Protein AF-A0A3P3QW96-F1 (afdb_monomer_lite)

Foldseek 3Di:
DPPVVVVVVVVVVVVVVVVVVVDDDDDPVVVVPVPPPDDDDDDDPDQDDADPVLFVLLVLLQVLCVLQVKFKWKAFPVRFIWGWDDPPPDIDTHGPDDDDPPPPRPVVRVRSVHIDMDIGHDPRRQLLLVLLLLQQVFKWWQDPVVRDTDGLCVVLQPPDDDRDRDSVSVSVQQQDAHPVGDGNVVSLQCAQCDPPRWFTWMWGHPVPPDIGTPDGRHGDGSSNSSDDPD

Organism: NCBI:txid2490855

Secondary structure (DSSP, 8-state):
--SHHHHHHHHHHHHHHHHHTT-PPPPTTSTTTTTS------S--PPPPPPHHHHHHHHHHHHHHHHTT-EEEEE-TT--EEEEEE-SS-EEEEESS----SSSHHHHHHHHTS-EEEEE--TTHHHHHHHHHHHHHHEEEEETTTTEEEEHHHHHT--S-----SHHHHHHHHHPBPTTSSBHHHHHTTTT--TT---EEEEEE-SSS-EEEEEEEE---TGGGGS---

pLDDT: mean 74.09, std 21.44, range [29.38, 97.88]

Radius of gyration: 28.64 Å; chains: 1; bounding box: 48×77×78 Å

Sequence (230 aa):
MNVIIIAAVAVVIVAVFLMINISRPKSSDDDMIAYSKSKENKNELSKPSLKKGFQEEASVKCMVANATCSRLKYMDFKGDVYDVKYDGKNVNIERETEKDDTLKDYKIEKAYMQGGFSLIEGNETAERINNFNQNMKHIRIYDKDDNDYKSITFKQGINDFVDIKTLDELCDFLKKELPQGGIVLDKLVKIGFGKRNLWTTFSYDYGDGRSKVIKKDDTLKFEDLFERWE

Structure (mmCIF, N/CA/C/O backbone):
data_AF-A0A3P3QW96-F1
#
_entry.id   AF-A0A3P3QW96-F1
#
loop_
_atom_site.group_PDB
_atom_site.id
_atom_site.type_symbol
_atom_site.label_atom_id
_atom_site.label_alt_id
_atom_site.label_comp_id
_atom_site.label_asym_id
_atom_site.label_entity_id
_atom_site.label_seq_id
_atom_site.pdbx_PDB_ins_code
_atom_site.Cartn_x
_atom_site.Cartn_y
_atom_site.Cartn_z
_atom_site.occupancy
_atom_site.B_iso_or_equiv
_atom_site.auth_seq_id
_atom_site.auth_comp_id
_atom_site.auth_asym_id
_atom_site.auth_atom_id
_atom_site.pdbx_PDB_model_num
ATOM 1 N N . MET A 1 1 ? -24.097 -61.686 50.215 1.00 53.09 1 MET A N 1
ATOM 2 C CA . MET A 1 1 ? -23.693 -60.996 48.969 1.00 53.09 1 MET A CA 1
ATOM 3 C C . MET A 1 1 ? -24.065 -59.501 48.977 1.00 53.09 1 MET A C 1
ATOM 5 O O . MET A 1 1 ? -24.329 -58.960 47.924 1.00 53.09 1 MET A O 1
ATOM 9 N N . ASN A 1 2 ? -24.037 -58.819 50.137 1.00 49.72 2 ASN A N 1
ATOM 10 C CA . ASN A 1 2 ? -24.344 -57.376 50.260 1.00 49.72 2 ASN A CA 1
ATOM 11 C C . ASN A 1 2 ? -23.288 -56.580 51.060 1.00 49.72 2 ASN A C 1
ATOM 13 O O . ASN A 1 2 ? -23.472 -55.398 51.307 1.00 49.72 2 ASN A O 1
ATOM 17 N N . VAL A 1 3 ? -22.170 -57.201 51.459 1.00 44.59 3 VAL A N 1
ATOM 18 C CA . VAL A 1 3 ? -21.121 -56.537 52.268 1.00 44.59 3 VAL A CA 1
ATOM 19 C C . VAL A 1 3 ? -19.901 -56.143 51.420 1.00 44.59 3 VAL A C 1
ATOM 21 O O . VAL A 1 3 ? -19.201 -55.191 51.739 1.00 44.59 3 VAL A O 1
ATOM 24 N N . ILE A 1 4 ? -19.689 -56.802 50.275 1.00 48.00 4 ILE A N 1
ATOM 25 C CA . ILE A 1 4 ? -18.533 -56.548 49.395 1.00 48.00 4 ILE A CA 1
ATOM 26 C C . ILE A 1 4 ? -18.729 -55.275 48.544 1.00 48.00 4 ILE A C 1
ATOM 28 O O . ILE A 1 4 ? -17.759 -54.606 48.204 1.00 48.00 4 ILE A O 1
ATOM 32 N N . ILE A 1 5 ? -19.975 -54.871 48.270 1.00 49.50 5 ILE A N 1
ATOM 33 C CA . ILE A 1 5 ? -20.272 -53.683 47.448 1.00 49.50 5 ILE A CA 1
ATOM 34 C C . ILE A 1 5 ? -20.115 -52.376 48.253 1.00 49.50 5 ILE A C 1
ATOM 36 O O . ILE A 1 5 ? -19.738 -51.352 47.694 1.00 49.50 5 ILE A O 1
ATOM 40 N N . ILE A 1 6 ? -20.303 -52.402 49.578 1.00 47.03 6 ILE A N 1
ATOM 41 C CA . ILE A 1 6 ? -20.190 -51.197 50.424 1.00 47.03 6 ILE A CA 1
ATOM 42 C C . ILE A 1 6 ? -18.718 -50.801 50.649 1.00 47.03 6 ILE A C 1
ATOM 44 O O . ILE A 1 6 ? -18.396 -49.614 50.688 1.00 47.03 6 ILE A O 1
ATOM 48 N N . ALA A 1 7 ? -17.799 -51.771 50.709 1.00 47.31 7 ALA A N 1
ATOM 49 C CA . ALA A 1 7 ? -16.370 -51.497 50.882 1.00 47.31 7 ALA A CA 1
ATOM 50 C C . ALA A 1 7 ? -15.728 -50.841 49.641 1.00 47.31 7 ALA A C 1
ATOM 52 O O . ALA A 1 7 ? -14.871 -49.971 49.782 1.00 47.31 7 ALA A O 1
ATOM 53 N N . ALA A 1 8 ? -16.176 -51.193 48.429 1.00 48.34 8 ALA A N 1
ATOM 54 C CA . ALA A 1 8 ? -15.651 -50.613 47.190 1.00 48.34 8 ALA A CA 1
ATOM 55 C C . ALA A 1 8 ? -16.076 -49.144 46.990 1.00 48.34 8 ALA A C 1
ATOM 57 O O . ALA A 1 8 ? -15.297 -48.341 46.481 1.00 48.34 8 ALA A O 1
ATOM 58 N N . VAL A 1 9 ? -17.275 -48.762 47.444 1.00 49.75 9 VAL A N 1
ATOM 59 C CA . VAL A 1 9 ? -17.773 -47.378 47.333 1.00 49.75 9 VAL A CA 1
ATOM 60 C C . VAL A 1 9 ? -17.096 -46.448 48.351 1.00 49.75 9 VAL A C 1
ATOM 62 O O . VAL A 1 9 ? -16.796 -45.299 48.030 1.00 49.75 9 VAL A O 1
ATOM 65 N N . ALA A 1 10 ? -16.764 -46.941 49.550 1.00 48.66 10 ALA A N 1
ATOM 66 C CA . ALA A 1 10 ? -16.091 -46.141 50.577 1.00 48.66 10 ALA A CA 1
ATOM 67 C C . ALA A 1 10 ? -14.637 -45.772 50.211 1.00 48.66 10 ALA A C 1
ATOM 69 O O . ALA A 1 10 ? -14.202 -44.652 50.479 1.00 48.66 10 ALA A O 1
ATOM 70 N N . VAL A 1 11 ? -13.895 -46.668 49.548 1.00 50.41 11 VAL A N 1
ATOM 71 C CA . VAL A 1 11 ? -12.497 -46.408 49.143 1.00 50.41 11 VAL A CA 1
ATOM 72 C C . VAL A 1 11 ? -12.414 -45.366 48.017 1.00 50.41 11 VAL A C 1
ATOM 74 O O . VAL A 1 11 ? -11.497 -44.544 48.007 1.00 50.41 11 VAL A O 1
ATOM 77 N N . VAL A 1 12 ? -13.404 -45.321 47.119 1.00 51.16 12 VAL A N 1
ATOM 78 C CA . VAL A 1 12 ? -13.458 -44.323 46.035 1.00 51.16 12 VAL A CA 1
ATOM 79 C C . VAL A 1 12 ? -13.791 -42.922 46.568 1.00 51.16 12 VAL A C 1
ATOM 81 O O . VAL A 1 12 ? -13.195 -41.945 46.122 1.00 51.16 12 VAL A O 1
ATOM 84 N N . ILE A 1 13 ? -14.663 -42.799 47.577 1.00 50.44 13 ILE A N 1
ATOM 85 C CA . ILE A 1 13 ? -15.024 -41.492 48.158 1.00 50.44 13 ILE A CA 1
ATOM 86 C C . ILE A 1 13 ? -13.851 -40.876 48.943 1.00 50.44 13 ILE A C 1
ATOM 88 O O . ILE A 1 13 ? -13.620 -39.670 48.853 1.00 50.44 13 ILE A O 1
ATOM 92 N N . VAL A 1 14 ? -13.057 -41.683 49.656 1.00 49.06 14 VAL A N 1
ATOM 93 C CA . VAL A 1 14 ? -11.887 -41.190 50.412 1.00 49.06 14 VAL A CA 1
ATOM 94 C C . VAL A 1 14 ? -10.752 -40.736 49.481 1.00 49.06 14 VAL A C 1
ATOM 96 O O . VAL A 1 14 ? -10.119 -39.715 49.751 1.00 49.06 14 VAL A O 1
ATOM 99 N N . ALA A 1 15 ? -10.533 -41.417 48.350 1.00 45.62 15 ALA A N 1
ATOM 100 C CA . ALA A 1 15 ? -9.541 -40.999 47.354 1.00 45.62 15 ALA A CA 1
ATOM 101 C C . ALA A 1 15 ? -9.923 -39.675 46.660 1.00 45.62 15 ALA A C 1
ATOM 103 O O . ALA A 1 15 ? -9.064 -38.819 46.438 1.00 45.62 15 ALA A O 1
ATOM 104 N N . VAL A 1 16 ? -11.218 -39.462 46.393 1.00 46.88 16 VAL A N 1
ATOM 105 C CA . VAL A 1 16 ? -11.730 -38.199 45.833 1.00 46.88 16 VAL A CA 1
ATOM 106 C C . VAL A 1 16 ? -11.628 -37.055 46.855 1.00 46.88 16 VAL A C 1
ATOM 108 O O . VAL A 1 16 ? -11.240 -35.947 46.490 1.00 46.88 16 VAL A O 1
ATOM 111 N N . PHE A 1 17 ? -11.854 -37.311 48.150 1.00 42.59 17 PHE A N 1
ATOM 112 C CA . PHE A 1 17 ? -11.683 -36.293 49.200 1.00 42.59 17 PHE A CA 1
ATOM 113 C C . PHE A 1 17 ? -10.217 -35.898 49.456 1.00 42.59 17 PHE A C 1
ATOM 115 O O . PHE A 1 17 ? -9.943 -34.735 49.761 1.00 42.59 17 PHE A O 1
ATOM 122 N N . LEU A 1 18 ? -9.262 -36.820 49.291 1.00 41.25 18 LEU A N 1
ATOM 123 C CA . LEU A 1 18 ? -7.828 -36.513 49.383 1.00 41.25 18 LEU A CA 1
ATOM 124 C C . LEU A 1 18 ? -7.316 -35.719 48.170 1.00 41.25 18 LEU A C 1
ATOM 126 O O . LEU A 1 18 ? -6.488 -34.827 48.350 1.00 41.25 18 LEU A O 1
ATOM 130 N N . MET A 1 19 ? -7.846 -35.956 46.963 1.00 39.00 19 MET A N 1
ATOM 131 C CA . MET A 1 19 ? -7.501 -35.140 45.789 1.00 39.00 19 MET A CA 1
ATOM 132 C C . MET A 1 19 ? -8.117 -33.733 45.822 1.00 39.00 19 MET A C 1
ATOM 134 O O . MET A 1 19 ? -7.476 -32.783 45.378 1.00 39.00 19 MET A O 1
ATOM 138 N N . ILE A 1 20 ? -9.309 -33.558 46.404 1.00 41.34 20 ILE A N 1
ATOM 139 C CA . ILE A 1 20 ? -9.955 -32.236 46.515 1.00 41.34 20 ILE A CA 1
ATOM 140 C C . ILE A 1 20 ? -9.250 -31.331 47.547 1.00 41.34 20 ILE A C 1
ATOM 142 O O . ILE A 1 20 ? -9.244 -30.110 47.394 1.00 41.34 20 ILE A O 1
ATOM 146 N N . ASN A 1 21 ? -8.572 -31.890 48.556 1.00 37.81 21 ASN A N 1
ATOM 147 C CA . ASN A 1 21 ? -7.859 -31.099 49.572 1.00 37.81 21 ASN A CA 1
ATOM 148 C C . ASN A 1 21 ? -6.432 -30.660 49.189 1.00 37.81 21 ASN A C 1
ATOM 150 O O . ASN A 1 21 ? -5.836 -29.876 49.924 1.00 37.81 21 ASN A O 1
ATOM 154 N N . ILE A 1 22 ? -5.894 -31.092 48.042 1.00 40.75 22 ILE A N 1
ATOM 155 C CA . ILE A 1 22 ? -4.595 -30.612 47.516 1.00 40.75 22 ILE A CA 1
ATOM 156 C C . ILE A 1 22 ? -4.789 -29.483 46.482 1.00 40.75 22 ILE A C 1
ATOM 158 O O . ILE A 1 22 ? -3.835 -28.861 46.027 1.00 40.75 22 ILE A O 1
ATOM 162 N N . SER A 1 23 ? -6.033 -29.136 46.144 1.00 44.97 23 SER A N 1
ATOM 163 C CA . SER A 1 23 ? -6.357 -28.054 45.206 1.00 44.97 23 SER A CA 1
ATOM 164 C C . SER A 1 23 ? -7.356 -27.068 45.806 1.00 44.97 23 SER A C 1
ATOM 166 O O . SER A 1 23 ? -8.447 -26.862 45.283 1.00 44.97 23 SER A O 1
ATOM 168 N N . ARG A 1 24 ? -6.972 -26.418 46.910 1.00 37.72 24 ARG A N 1
ATOM 169 C CA . ARG A 1 24 ? -7.555 -25.118 47.266 1.00 37.72 24 ARG A CA 1
ATOM 170 C C . ARG A 1 24 ? -6.713 -24.019 46.613 1.00 37.72 24 ARG A C 1
ATOM 172 O O . ARG A 1 24 ? -5.534 -23.912 46.957 1.00 37.72 24 ARG A O 1
ATOM 179 N N . PRO A 1 25 ? -7.259 -23.196 45.703 1.00 34.59 25 PRO A N 1
ATOM 180 C CA . PRO A 1 25 ? -6.608 -21.940 45.366 1.00 34.59 25 PRO A CA 1
ATOM 181 C C . PRO A 1 25 ? -6.542 -21.080 46.633 1.00 34.59 25 PRO A C 1
ATOM 183 O O . PRO A 1 25 ? -7.494 -21.035 47.417 1.00 34.59 25 PRO A O 1
ATOM 186 N N . LYS A 1 26 ? -5.388 -20.448 46.855 1.00 33.78 26 LYS A N 1
ATOM 187 C CA . LYS A 1 26 ? -5.197 -19.472 47.929 1.00 33.78 26 LYS A CA 1
ATOM 188 C C . LYS A 1 26 ? -6.296 -18.408 47.848 1.00 33.78 26 LYS A C 1
ATOM 190 O O . LYS A 1 26 ? -6.647 -17.953 46.762 1.00 33.78 26 LYS A O 1
ATOM 195 N N . SER A 1 27 ? -6.844 -18.068 49.009 1.00 37.47 27 SER A N 1
ATOM 196 C CA . SER A 1 27 ? -7.791 -16.972 49.190 1.00 37.47 27 SER A CA 1
ATOM 197 C C . SER A 1 27 ? -7.204 -15.667 48.643 1.00 37.47 27 SER A C 1
ATOM 199 O O . SER A 1 27 ? -6.050 -15.348 48.919 1.00 37.47 27 SER A O 1
ATOM 201 N N . SER A 1 28 ? -8.017 -14.914 47.898 1.00 43.84 28 SER A N 1
ATOM 202 C CA . SER A 1 28 ? -7.687 -13.606 47.310 1.00 43.84 28 SER A CA 1
ATOM 203 C C . SER A 1 28 ? -7.405 -12.509 48.348 1.00 43.84 28 SER A C 1
ATOM 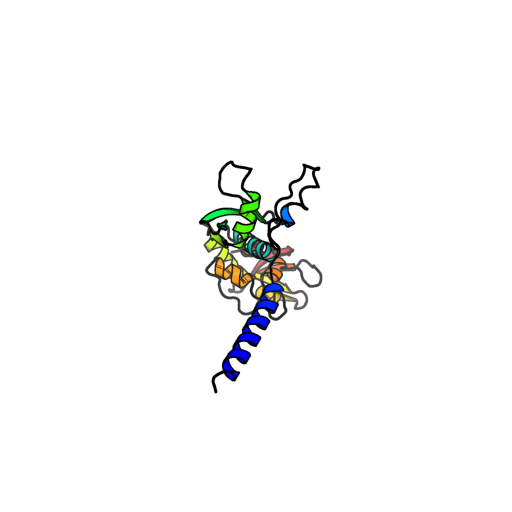205 O O . SER A 1 28 ? -6.970 -11.421 47.972 1.00 43.84 28 SER A O 1
ATOM 207 N N . ASP A 1 29 ? -7.659 -12.769 49.630 1.00 35.59 29 ASP A N 1
ATOM 208 C CA . ASP A 1 29 ? -7.533 -11.764 50.687 1.00 35.59 29 ASP A CA 1
ATOM 209 C C . ASP A 1 29 ? -6.121 -11.714 51.301 1.00 35.59 29 ASP A C 1
ATOM 211 O O . ASP A 1 29 ? -5.737 -10.692 51.870 1.00 35.59 29 ASP A O 1
ATOM 215 N N . ASP A 1 30 ? -5.302 -12.759 51.124 1.00 34.47 30 ASP A N 1
ATOM 216 C CA . ASP A 1 30 ? -3.943 -12.812 51.693 1.00 34.47 30 ASP A CA 1
ATOM 217 C C . ASP A 1 30 ? -2.891 -12.099 50.816 1.00 34.47 30 ASP A C 1
ATOM 219 O O . ASP A 1 30 ? -1.868 -11.631 51.324 1.00 34.47 30 ASP A O 1
ATOM 223 N N . ASP A 1 31 ? -3.165 -11.911 49.520 1.00 34.47 31 ASP A N 1
ATOM 224 C CA . ASP A 1 31 ? -2.303 -11.141 48.606 1.00 34.47 31 ASP A CA 1
ATOM 225 C C . ASP A 1 31 ? -2.511 -9.614 48.743 1.00 34.47 31 ASP A C 1
ATOM 227 O O . ASP A 1 31 ? -1.681 -8.818 48.297 1.00 34.47 31 ASP A O 1
ATOM 231 N N . MET A 1 32 ? -3.579 -9.185 49.431 1.00 35.25 32 MET A N 1
ATOM 232 C CA . MET A 1 32 ? -3.884 -7.775 49.721 1.00 35.25 32 MET A CA 1
ATOM 233 C C . MET A 1 32 ? -3.046 -7.175 50.864 1.00 35.25 32 MET A C 1
ATOM 235 O O . MET A 1 32 ? -3.052 -5.958 51.053 1.00 35.25 32 MET A O 1
ATOM 239 N N . ILE A 1 33 ? -2.299 -7.982 51.628 1.00 36.62 33 ILE A N 1
ATOM 240 C CA . ILE A 1 33 ? -1.536 -7.488 52.791 1.00 36.62 33 ILE A CA 1
ATOM 241 C C . ILE A 1 33 ? -0.053 -7.253 52.460 1.00 36.62 33 ILE A C 1
ATOM 243 O O . ILE A 1 33 ? 0.574 -6.363 53.044 1.00 36.62 33 ILE A O 1
ATOM 247 N N . ALA A 1 34 ? 0.507 -7.943 51.462 1.00 29.75 34 ALA A N 1
ATOM 248 C CA . ALA A 1 34 ? 1.924 -7.807 51.107 1.00 29.75 34 ALA A CA 1
ATOM 249 C C . ALA A 1 34 ? 2.249 -6.560 50.258 1.00 29.75 34 ALA A C 1
ATOM 251 O O . ALA A 1 34 ? 3.400 -6.128 50.229 1.00 29.75 34 ALA A O 1
ATOM 252 N N . TYR A 1 35 ? 1.255 -5.932 49.622 1.00 31.55 35 TYR A N 1
ATOM 253 C CA . TYR A 1 35 ? 1.459 -4.766 48.746 1.00 31.55 35 TYR A CA 1
ATOM 254 C C . TYR A 1 35 ? 1.238 -3.403 49.430 1.00 31.55 35 TYR A C 1
ATOM 256 O O . TYR A 1 35 ? 1.193 -2.365 48.774 1.00 31.55 35 TYR A O 1
ATOM 264 N N . SER A 1 36 ? 1.125 -3.378 50.763 1.00 35.28 36 SER A N 1
ATOM 265 C CA . SER A 1 36 ? 0.872 -2.152 51.541 1.00 35.28 36 SER A CA 1
ATOM 266 C C . SER A 1 36 ? 2.133 -1.453 52.079 1.00 35.28 36 SER A C 1
ATOM 268 O O . SER A 1 36 ? 2.034 -0.537 52.897 1.00 35.28 36 SER A O 1
ATOM 270 N N . LYS A 1 37 ? 3.336 -1.817 51.606 1.00 38.47 37 LYS A N 1
ATOM 271 C CA . LYS A 1 37 ? 4.593 -1.138 51.978 1.00 38.47 37 LYS A CA 1
ATOM 272 C C . LYS A 1 37 ? 5.513 -0.850 50.788 1.00 38.47 37 LYS A C 1
ATOM 274 O O . LYS A 1 37 ? 6.624 -1.354 50.712 1.00 38.47 37 LYS A O 1
ATOM 279 N N . SER A 1 38 ? 5.094 0.058 49.917 1.00 33.44 38 SER A N 1
ATOM 280 C CA . SER A 1 38 ? 6.038 0.951 49.230 1.00 33.44 38 SER A CA 1
ATOM 281 C C . SER A 1 38 ? 5.322 2.247 48.864 1.00 33.44 38 SER A C 1
ATOM 283 O O . SER A 1 38 ? 4.813 2.436 47.760 1.00 33.44 38 SER A O 1
ATOM 285 N N . LYS A 1 39 ? 5.219 3.132 49.852 1.00 40.03 39 LYS A N 1
ATOM 286 C CA . LYS A 1 39 ? 4.880 4.534 49.633 1.00 40.03 39 LYS A CA 1
ATOM 287 C C . LYS A 1 39 ? 6.182 5.252 49.262 1.00 40.03 39 LYS A C 1
ATOM 289 O O . LYS A 1 39 ? 7.195 4.966 49.886 1.00 40.03 39 LYS A O 1
ATOM 294 N N . GLU A 1 40 ? 6.080 6.183 48.312 1.00 36.78 40 GLU A N 1
ATOM 295 C CA . GLU A 1 40 ? 7.086 7.175 47.868 1.00 36.78 40 GLU A CA 1
ATOM 296 C C . GLU A 1 40 ? 7.871 6.845 46.586 1.00 36.78 40 GLU A C 1
ATOM 298 O O . GLU A 1 40 ? 9.016 6.417 46.605 1.00 36.78 40 GLU A O 1
ATOM 303 N N . ASN A 1 41 ? 7.280 7.170 45.433 1.00 29.38 41 ASN A N 1
ATOM 304 C CA . ASN A 1 41 ? 7.578 8.447 44.775 1.00 29.38 41 ASN A CA 1
ATOM 305 C C . ASN A 1 41 ? 6.501 8.763 43.728 1.00 29.38 41 ASN A C 1
ATOM 307 O O . ASN A 1 41 ? 6.272 8.009 42.788 1.00 29.38 41 ASN A O 1
ATOM 311 N N . LYS A 1 42 ? 5.795 9.875 43.938 1.00 44.31 42 LYS A N 1
ATOM 312 C CA . LYS A 1 42 ? 4.841 10.444 42.985 1.00 44.31 42 LYS A CA 1
ATOM 313 C C . LYS A 1 42 ? 5.628 11.377 42.071 1.00 44.31 42 LYS A C 1
ATOM 315 O O . LYS A 1 42 ? 6.020 12.434 42.549 1.00 44.31 42 LYS A O 1
ATOM 320 N N . ASN A 1 43 ? 5.887 10.965 40.832 1.00 38.44 43 ASN A N 1
ATOM 321 C CA . ASN A 1 43 ? 5.978 11.790 39.617 1.00 38.44 43 ASN A CA 1
ATOM 322 C C . ASN A 1 43 ? 6.452 10.892 38.462 1.00 38.44 43 ASN A C 1
ATOM 324 O O . ASN A 1 43 ? 7.400 10.140 38.639 1.00 38.44 43 ASN A O 1
ATOM 328 N N . GLU A 1 44 ? 5.774 10.994 37.315 1.00 35.53 44 GLU A N 1
ATOM 329 C CA . GLU A 1 44 ? 5.815 10.098 36.139 1.00 35.53 44 GLU A CA 1
ATOM 330 C C . GLU A 1 44 ? 4.958 8.828 36.263 1.00 35.53 44 GLU A C 1
ATOM 332 O O . GLU A 1 44 ? 5.443 7.702 36.332 1.00 35.53 44 GLU A O 1
ATOM 337 N N . LEU A 1 45 ? 3.632 9.008 36.234 1.00 34.41 45 LEU A N 1
ATOM 338 C CA . LEU A 1 45 ? 2.724 7.917 35.883 1.00 34.41 45 LEU A CA 1
ATOM 339 C C . LEU A 1 45 ? 2.872 7.668 34.372 1.00 34.41 45 LEU A C 1
ATOM 341 O O . LEU A 1 45 ? 2.356 8.425 33.549 1.00 34.41 45 LEU A O 1
ATOM 345 N N . SER A 1 46 ? 3.669 6.668 34.006 1.00 41.09 46 SER A N 1
ATOM 346 C CA . SER A 1 46 ? 3.877 6.257 32.621 1.00 41.09 46 SER A CA 1
ATOM 347 C C . SER A 1 46 ? 2.558 5.783 32.001 1.00 41.09 46 SER A C 1
ATOM 349 O O . SER A 1 46 ? 1.790 5.046 32.620 1.00 41.09 46 SER A O 1
ATOM 351 N N . LYS A 1 47 ? 2.283 6.220 30.764 1.00 51.50 47 LYS A N 1
ATOM 352 C CA . LYS A 1 47 ? 1.137 5.740 29.978 1.00 51.50 47 LYS A CA 1
ATOM 353 C C . LYS A 1 47 ? 1.157 4.199 29.923 1.00 51.50 47 LYS A C 1
ATOM 355 O O . LYS A 1 47 ? 2.238 3.636 29.727 1.00 51.50 47 LYS A O 1
ATOM 360 N N . PRO A 1 48 ? 0.007 3.513 30.043 1.00 51.28 48 PRO A N 1
ATOM 361 C CA . PRO A 1 48 ? -0.039 2.055 29.971 1.00 51.28 48 PRO A CA 1
ATOM 362 C C . PRO A 1 48 ? 0.475 1.550 28.612 1.00 51.28 48 PRO A C 1
ATOM 364 O O . PRO A 1 48 ? 0.107 2.071 27.557 1.00 51.28 48 PRO A O 1
ATOM 367 N N . SER A 1 49 ? 1.346 0.536 28.626 1.00 56.72 49 SER A N 1
ATOM 368 C CA . SER A 1 49 ? 1.922 -0.044 27.409 1.00 56.72 49 SER A CA 1
ATOM 369 C C . SER A 1 49 ? 0.957 -1.048 26.772 1.00 56.72 49 SER A C 1
ATOM 371 O O . SER A 1 49 ? 0.651 -2.080 27.367 1.00 56.72 49 SER A O 1
ATOM 373 N N . LEU A 1 50 ? 0.510 -0.779 25.545 1.00 63.25 50 LEU A N 1
ATOM 374 C CA . LEU A 1 50 ? -0.280 -1.720 24.739 1.00 63.25 50 LEU A CA 1
ATOM 375 C C . LEU A 1 50 ? 0.489 -3.034 24.478 1.00 63.25 50 LEU A C 1
ATOM 377 O O . LEU A 1 50 ? 1.711 -3.032 24.327 1.00 63.25 50 LEU A O 1
ATOM 381 N N . LYS A 1 51 ? -0.224 -4.167 24.371 1.00 68.94 51 LYS A N 1
ATOM 382 C CA . LYS A 1 51 ? 0.389 -5.455 23.995 1.00 68.94 51 LYS A CA 1
ATOM 383 C C . LYS A 1 51 ? 0.934 -5.413 22.566 1.00 68.94 51 LYS A C 1
ATOM 385 O O . LYS A 1 51 ? 0.324 -4.815 21.685 1.00 68.94 51 LYS A O 1
ATOM 390 N N . LYS A 1 52 ? 2.019 -6.153 22.320 1.00 70.12 52 LYS A N 1
ATOM 391 C CA . LYS A 1 52 ? 2.742 -6.184 21.037 1.00 70.12 52 LYS A CA 1
ATOM 392 C C . LYS A 1 52 ? 1.838 -6.399 19.808 1.00 70.12 52 LYS A C 1
ATOM 394 O O . LYS A 1 52 ? 1.836 -5.558 18.922 1.00 70.12 52 LYS A O 1
ATOM 399 N N . GLY A 1 53 ? 1.014 -7.452 19.783 1.00 75.12 53 GLY A N 1
ATOM 400 C CA . GLY A 1 53 ? 0.144 -7.736 18.625 1.00 75.12 53 GLY A CA 1
ATOM 401 C C . GLY A 1 53 ? -0.940 -6.677 18.382 1.00 75.12 53 GLY A C 1
ATOM 402 O O . GLY A 1 53 ? -1.286 -6.384 17.243 1.00 75.12 53 GLY A O 1
ATOM 403 N N . PHE A 1 54 ? -1.426 -6.040 19.449 1.00 77.62 54 PHE A N 1
ATOM 404 C CA . PHE A 1 54 ? -2.390 -4.943 19.352 1.00 77.62 54 PHE A CA 1
ATOM 405 C C . PHE A 1 54 ? -1.739 -3.674 18.781 1.00 77.62 54 PHE A C 1
ATOM 407 O O . PHE A 1 54 ? -2.325 -3.000 17.938 1.00 77.62 54 PHE A O 1
ATOM 414 N N . GLN A 1 55 ? -0.502 -3.371 19.195 1.00 75.94 55 GLN A N 1
ATOM 415 C CA . GLN A 1 55 ? 0.288 -2.279 18.614 1.00 75.94 55 GLN A CA 1
ATOM 416 C C . GLN A 1 55 ? 0.591 -2.518 17.136 1.00 75.94 55 GLN A C 1
ATOM 418 O O . GLN A 1 55 ? 0.508 -1.582 16.347 1.00 75.94 55 GLN A O 1
ATOM 423 N N . GLU A 1 56 ? 0.928 -3.752 16.763 1.00 78.38 56 GLU A N 1
ATOM 424 C CA . GLU A 1 56 ? 1.195 -4.130 15.374 1.00 78.38 56 GLU A CA 1
ATOM 425 C C . GLU A 1 56 ? -0.049 -3.932 14.500 1.00 78.38 56 GLU A C 1
ATOM 427 O O . GLU A 1 56 ? 0.031 -3.248 13.480 1.00 78.38 56 GLU A O 1
ATOM 432 N N . GLU A 1 57 ? -1.215 -4.436 14.921 1.00 84.06 57 GLU A N 1
ATOM 433 C CA . GLU A 1 57 ? -2.468 -4.236 14.181 1.00 84.06 57 GLU A CA 1
ATOM 434 C C . GLU A 1 57 ? -2.795 -2.747 14.009 1.00 84.06 57 GLU A C 1
ATOM 436 O O . GLU A 1 57 ? -3.092 -2.291 12.900 1.00 84.06 57 GLU A O 1
ATOM 441 N N . ALA A 1 58 ? -2.704 -1.985 15.098 1.00 83.00 58 ALA A N 1
ATOM 442 C CA . ALA A 1 58 ? -2.978 -0.560 15.096 1.00 83.00 58 ALA A CA 1
ATOM 443 C C . ALA A 1 58 ? -2.002 0.218 14.205 1.00 83.00 58 ALA A C 1
ATOM 445 O O . ALA A 1 58 ? -2.419 1.089 13.451 1.00 83.00 58 ALA A O 1
ATOM 446 N N . SER A 1 59 ? -0.710 -0.116 14.250 1.00 80.81 59 SER A N 1
ATOM 447 C CA . SER A 1 59 ? 0.324 0.513 13.426 1.00 80.81 59 SER A CA 1
ATOM 448 C C . SER A 1 59 ? 0.048 0.309 11.935 1.00 80.81 59 SER A C 1
ATOM 450 O O . SER A 1 59 ? 0.102 1.270 11.170 1.00 80.81 59 SER A O 1
ATOM 452 N N . VAL A 1 60 ? -0.298 -0.916 11.519 1.00 85.31 60 VAL A N 1
ATOM 453 C CA . VAL A 1 60 ? -0.641 -1.215 10.117 1.00 85.31 60 VAL A CA 1
ATOM 454 C C . VAL A 1 60 ? -1.876 -0.431 9.682 1.00 85.31 60 VAL A C 1
ATOM 456 O O . VAL A 1 60 ? -1.846 0.247 8.655 1.00 85.31 60 VAL A O 1
ATOM 459 N N . LYS A 1 61 ? -2.953 -0.469 10.476 1.00 91.12 61 LYS A N 1
ATOM 460 C CA . LYS A 1 61 ? -4.185 0.262 10.154 1.00 91.12 61 LYS A CA 1
ATOM 461 C C . LYS A 1 61 ? -3.967 1.778 10.139 1.00 91.12 61 LYS A C 1
ATOM 463 O O . LYS A 1 61 ? -4.551 2.453 9.304 1.00 91.12 61 LYS A O 1
ATOM 468 N N . CYS A 1 62 ? -3.085 2.322 10.977 1.00 86.81 62 CYS A N 1
ATOM 469 C CA . CYS A 1 62 ? -2.703 3.736 10.930 1.00 86.81 62 CYS A CA 1
ATOM 470 C C . CYS A 1 62 ? -1.945 4.106 9.652 1.00 86.81 62 CYS A C 1
ATOM 472 O O . CYS A 1 62 ? -2.224 5.149 9.066 1.00 86.81 62 CYS A O 1
ATOM 474 N N . MET A 1 63 ? -1.009 3.265 9.198 1.00 86.94 63 MET A N 1
ATOM 475 C CA . MET A 1 63 ? -0.318 3.485 7.920 1.00 86.94 63 MET A CA 1
ATOM 476 C C . MET A 1 63 ? -1.310 3.495 6.755 1.00 86.94 63 MET A C 1
ATOM 478 O O . MET A 1 63 ? -1.263 4.392 5.917 1.00 86.94 63 MET A O 1
ATOM 482 N N . VAL A 1 64 ? -2.254 2.547 6.745 1.00 92.88 64 VAL A N 1
ATOM 483 C CA . VAL A 1 64 ? -3.345 2.516 5.762 1.00 92.88 64 VAL A CA 1
ATOM 484 C C . VAL A 1 64 ? -4.210 3.769 5.866 1.00 92.88 64 VAL A C 1
ATOM 486 O O . VAL A 1 64 ? -4.488 4.390 4.842 1.00 92.88 64 VAL A O 1
ATOM 489 N N . ALA A 1 65 ? -4.589 4.179 7.079 1.00 91.94 65 ALA A N 1
ATOM 490 C CA . ALA A 1 65 ? -5.408 5.364 7.306 1.00 91.94 65 ALA A CA 1
ATOM 491 C C . ALA A 1 65 ? -4.772 6.623 6.708 1.00 91.94 65 ALA A C 1
ATOM 493 O O . ALA A 1 65 ? -5.392 7.326 5.910 1.00 91.94 65 ALA A O 1
ATOM 494 N N . ASN A 1 66 ? -3.496 6.839 7.024 1.00 89.00 66 ASN A N 1
ATOM 495 C CA . ASN A 1 66 ? -2.727 7.978 6.539 1.00 89.00 66 ASN A CA 1
ATOM 496 C C . ASN A 1 66 ? -2.594 7.973 5.011 1.00 89.00 66 ASN A C 1
ATOM 498 O O . ASN A 1 66 ? -2.833 8.997 4.377 1.00 89.00 66 ASN A O 1
ATOM 502 N N . ALA A 1 67 ? -2.254 6.827 4.417 1.00 92.19 67 ALA A N 1
ATOM 503 C CA . ALA A 1 67 ? -2.034 6.716 2.977 1.00 92.19 67 ALA A CA 1
ATOM 504 C C . ALA A 1 67 ? -3.328 6.834 2.148 1.00 92.19 67 ALA A C 1
ATOM 506 O O . ALA A 1 67 ? -3.299 7.235 0.988 1.00 92.19 67 ALA A O 1
ATOM 507 N N . THR A 1 68 ? -4.477 6.502 2.744 1.00 94.12 68 THR A N 1
ATOM 508 C CA . THR A 1 68 ? -5.781 6.484 2.060 1.00 94.12 68 THR A CA 1
ATOM 509 C C . THR A 1 68 ? -6.703 7.634 2.456 1.00 94.12 68 THR A C 1
ATOM 511 O O . THR A 1 68 ? -7.883 7.621 2.103 1.00 94.12 68 THR A O 1
ATOM 514 N N . CYS A 1 69 ? -6.200 8.621 3.203 1.00 91.44 69 CYS A N 1
ATOM 515 C CA . CYS A 1 69 ? -7.002 9.722 3.748 1.00 91.44 69 CYS A CA 1
ATOM 516 C C . CYS A 1 69 ? -8.252 9.239 4.516 1.00 91.44 69 CYS A C 1
ATOM 518 O O . CYS A 1 69 ? -9.285 9.911 4.524 1.00 91.44 69 CYS A O 1
ATOM 520 N N . SER A 1 70 ? -8.166 8.064 5.143 1.00 92.81 70 SER A N 1
ATOM 521 C CA . SER A 1 70 ? -9.214 7.497 5.990 1.00 92.81 70 SER A CA 1
ATOM 522 C C . SER A 1 70 ? -8.890 7.733 7.467 1.00 92.81 70 SER A C 1
ATOM 524 O O . SER A 1 70 ? -7.837 8.264 7.828 1.00 92.81 70 SER A O 1
ATOM 526 N N . ARG A 1 71 ? -9.832 7.410 8.353 1.00 91.00 71 ARG A N 1
ATOM 527 C CA . ARG A 1 71 ? -9.680 7.585 9.803 1.00 91.00 71 ARG A CA 1
ATOM 528 C C . ARG A 1 71 ? -9.651 6.235 10.489 1.00 91.00 71 ARG A C 1
ATOM 530 O O . ARG A 1 71 ? -10.495 5.390 10.213 1.00 91.00 71 ARG A O 1
ATOM 537 N N . LEU A 1 72 ? -8.733 6.057 11.434 1.00 90.19 72 LEU A N 1
ATOM 538 C CA . LEU A 1 72 ? -8.743 4.898 12.315 1.00 90.19 72 LEU A CA 1
ATOM 539 C C . LEU A 1 72 ? -9.496 5.228 13.604 1.00 90.19 72 LEU A C 1
ATOM 541 O O . LEU A 1 72 ? -9.166 6.183 14.308 1.00 90.19 72 LEU A O 1
ATOM 545 N N . LYS A 1 73 ? -10.489 4.404 13.925 1.00 89.44 73 LYS A N 1
ATOM 546 C CA . LYS A 1 73 ? -11.217 4.448 15.191 1.00 89.44 73 LYS A CA 1
ATOM 547 C C . LYS A 1 73 ? -11.029 3.138 15.946 1.00 89.44 73 LYS A C 1
ATOM 549 O O . LYS A 1 73 ? -10.836 2.079 15.347 1.00 89.44 73 LYS A O 1
ATOM 554 N N . TYR A 1 74 ? -11.107 3.212 17.265 1.00 86.38 74 TYR A N 1
ATOM 555 C CA . TYR A 1 74 ? -11.163 2.048 18.140 1.00 86.38 74 TYR A CA 1
ATOM 556 C C . TYR A 1 74 ? -12.533 2.005 18.811 1.00 86.38 74 TYR A C 1
ATOM 558 O O . TYR A 1 74 ? -12.988 3.026 19.315 1.00 86.38 74 TYR A O 1
ATOM 566 N N . MET A 1 75 ? -13.190 0.850 18.811 1.00 85.06 75 MET A N 1
ATOM 567 C CA . MET A 1 75 ? -14.447 0.634 19.524 1.00 85.06 75 MET A CA 1
ATOM 568 C C . MET A 1 75 ? -14.211 -0.388 20.622 1.00 85.06 75 MET A C 1
ATOM 570 O O . MET A 1 75 ? -13.759 -1.492 20.326 1.00 85.06 75 MET A O 1
ATOM 574 N N . ASP A 1 76 ? -14.501 -0.039 21.873 1.00 81.00 76 ASP A N 1
ATOM 575 C CA . ASP A 1 76 ? -14.386 -0.989 22.976 1.00 81.00 76 ASP A CA 1
ATOM 576 C C . ASP A 1 76 ? -15.603 -1.926 23.087 1.00 81.00 76 ASP A C 1
ATOM 578 O O . ASP A 1 76 ? -16.615 -1.767 22.406 1.00 81.00 76 ASP A O 1
ATOM 582 N N . PHE A 1 77 ? -15.523 -2.919 23.977 1.00 79.12 77 PHE A N 1
ATOM 583 C CA . PHE A 1 77 ? -16.596 -3.900 24.195 1.00 79.12 77 PHE A CA 1
ATOM 584 C C . PHE A 1 77 ? -17.916 -3.306 24.714 1.00 79.12 77 PHE A C 1
ATOM 586 O O . PHE A 1 77 ? -18.927 -4.006 24.758 1.00 79.12 77 PHE A O 1
ATOM 593 N N . LYS A 1 78 ? -17.912 -2.046 25.165 1.00 78.69 78 LYS A N 1
ATOM 594 C CA . LYS A 1 78 ? -19.113 -1.326 25.603 1.00 78.69 78 LYS A CA 1
ATOM 595 C C . LYS A 1 78 ? -19.742 -0.516 24.474 1.00 78.69 78 LYS A C 1
ATOM 597 O O . LYS A 1 78 ? -20.827 0.020 24.672 1.00 78.69 78 LYS A O 1
ATOM 602 N N . GLY A 1 79 ? -19.083 -0.448 23.318 1.00 75.75 79 GLY A N 1
ATOM 603 C CA . GLY A 1 79 ? -19.495 0.366 22.183 1.00 75.75 79 GLY A CA 1
ATOM 604 C C . GLY A 1 79 ? -18.997 1.809 22.248 1.00 75.75 79 GLY A C 1
ATOM 605 O O . GLY A 1 79 ? -19.401 2.606 21.404 1.00 75.75 79 GLY A O 1
ATOM 606 N N . ASP A 1 80 ? -18.125 2.162 23.202 1.00 79.50 80 ASP A N 1
ATOM 607 C CA . ASP A 1 80 ? -17.518 3.494 23.226 1.00 79.50 80 ASP A CA 1
ATOM 608 C C . ASP A 1 80 ? -16.485 3.595 22.089 1.00 79.50 80 ASP A C 1
ATOM 610 O O . ASP A 1 80 ? -15.682 2.678 21.883 1.00 79.50 80 ASP A O 1
ATOM 614 N N . VAL A 1 81 ? -16.492 4.715 21.357 1.00 80.31 81 VAL A N 1
ATOM 615 C CA . VAL A 1 81 ? -15.606 4.965 20.208 1.00 80.31 81 VAL A CA 1
ATOM 616 C C . VAL A 1 81 ? -14.510 5.963 20.578 1.00 80.31 81 VAL A C 1
ATOM 618 O O . VAL A 1 81 ? -14.742 6.953 21.272 1.00 80.31 81 VAL A O 1
ATOM 621 N N . TYR A 1 82 ? -13.299 5.689 20.107 1.00 81.62 82 TYR A N 1
ATOM 622 C CA . TYR A 1 82 ? -12.090 6.441 20.408 1.00 81.62 82 TYR A CA 1
ATOM 623 C C . TYR A 1 82 ? -11.359 6.797 19.114 1.00 81.62 82 TYR A C 1
ATOM 625 O O . TYR A 1 82 ? -11.303 5.997 18.172 1.00 81.62 82 TYR A O 1
ATOM 633 N N . ASP A 1 83 ? -10.758 7.983 19.090 1.00 80.50 83 ASP A N 1
ATOM 634 C CA . ASP A 1 83 ? -9.823 8.378 18.046 1.00 80.50 83 ASP A CA 1
ATOM 635 C C . ASP A 1 83 ? -8.505 7.643 18.220 1.00 80.50 83 ASP A C 1
ATOM 637 O O . ASP A 1 83 ? -7.957 7.573 19.322 1.00 80.50 83 ASP A O 1
ATOM 641 N N . VAL A 1 84 ? -7.966 7.134 17.115 1.00 79.00 84 VAL A N 1
ATOM 642 C CA . VAL A 1 84 ? -6.645 6.516 17.099 1.00 79.00 84 VAL A CA 1
ATOM 643 C C . VAL A 1 84 ? -5.707 7.402 16.300 1.00 79.00 84 VAL A C 1
ATOM 645 O O . VAL A 1 84 ? -5.916 7.658 15.116 1.00 79.00 84 VAL A O 1
ATOM 648 N N . LYS A 1 85 ? -4.656 7.875 16.961 1.00 72.69 85 LYS A N 1
ATOM 649 C CA . LYS A 1 85 ? -3.597 8.689 16.368 1.00 72.69 85 LYS A CA 1
ATOM 650 C C . LYS A 1 85 ? -2.300 7.901 16.357 1.00 72.69 85 LYS A C 1
ATOM 652 O O . LYS A 1 85 ? -1.975 7.208 17.321 1.00 72.69 85 LYS A O 1
ATOM 657 N N . TYR A 1 86 ? -1.524 8.063 15.296 1.00 67.25 86 TYR A N 1
ATOM 658 C CA . TYR A 1 86 ? -0.194 7.482 15.182 1.00 67.25 86 TYR A CA 1
ATOM 659 C C . TYR A 1 86 ? 0.822 8.573 14.900 1.00 67.25 86 TYR A C 1
ATOM 661 O O . TYR A 1 86 ? 0.711 9.290 13.911 1.00 67.25 86 TYR A O 1
ATOM 669 N N . ASP A 1 87 ? 1.803 8.698 15.788 1.00 62.25 87 ASP A N 1
ATOM 670 C CA . ASP A 1 87 ? 2.871 9.699 15.682 1.00 62.25 87 ASP A CA 1
ATOM 671 C C . ASP A 1 87 ? 4.113 9.172 14.931 1.00 62.25 87 ASP A C 1
ATOM 673 O O . ASP A 1 87 ? 5.167 9.804 14.944 1.00 62.25 87 ASP A O 1
ATOM 677 N N . GLY A 1 88 ? 4.009 8.000 14.290 1.00 53.91 88 GLY A N 1
ATOM 678 C CA . GLY A 1 88 ? 5.129 7.316 13.636 1.00 53.91 88 GLY A CA 1
ATOM 679 C C . GLY A 1 88 ? 5.905 6.362 14.550 1.00 53.91 88 GLY A C 1
ATOM 680 O O . GLY A 1 88 ? 6.700 5.563 14.059 1.00 53.91 88 GLY A O 1
ATOM 681 N N . LYS A 1 89 ? 5.682 6.407 15.870 1.00 58.28 89 LYS A N 1
ATOM 682 C CA . LYS A 1 89 ? 6.356 5.536 16.846 1.00 58.28 89 LYS A CA 1
ATOM 683 C C . LYS A 1 89 ? 5.388 4.883 17.829 1.00 58.28 89 LYS A C 1
ATOM 685 O O . LYS A 1 89 ? 5.587 3.732 18.203 1.00 58.28 89 LYS A O 1
ATOM 690 N N . ASN A 1 90 ? 4.344 5.598 18.228 1.00 64.69 90 ASN A N 1
ATOM 691 C CA . ASN A 1 90 ? 3.353 5.179 19.201 1.00 64.69 90 ASN A CA 1
ATOM 692 C C . ASN A 1 90 ? 1.946 5.351 18.636 1.00 64.69 90 ASN A C 1
ATOM 694 O O . ASN A 1 90 ? 1.620 6.333 17.966 1.00 64.69 90 ASN A O 1
ATOM 698 N N . VAL A 1 91 ? 1.096 4.391 18.976 1.00 67.81 91 VAL A N 1
ATOM 699 C CA . VAL A 1 91 ? -0.347 4.481 18.785 1.00 67.81 91 VAL A CA 1
ATOM 700 C C . VAL A 1 91 ? -0.933 5.083 20.057 1.00 67.81 91 VAL A C 1
ATOM 702 O O . VAL A 1 91 ? -0.812 4.499 21.133 1.00 67.81 91 VAL A O 1
ATOM 705 N N . ASN A 1 92 ? -1.556 6.249 19.931 1.00 70.69 92 ASN A N 1
ATOM 706 C CA . ASN A 1 92 ? -2.306 6.896 20.998 1.00 70.69 92 ASN A CA 1
ATOM 707 C C . ASN A 1 92 ? -3.797 6.725 20.708 1.00 70.69 92 ASN A C 1
ATOM 709 O O . ASN A 1 92 ? -4.264 7.102 19.635 1.00 70.69 92 ASN A O 1
ATOM 713 N N . ILE A 1 93 ? -4.536 6.164 21.660 1.00 71.06 93 ILE A N 1
ATOM 714 C CA . ILE A 1 93 ? -5.991 6.055 21.582 1.00 71.06 93 ILE A CA 1
ATOM 715 C C . ILE A 1 93 ? -6.565 7.049 22.587 1.00 71.06 93 ILE A C 1
ATOM 717 O O . ILE A 1 93 ? -6.267 6.984 23.780 1.00 71.06 93 ILE A O 1
ATOM 721 N N . GLU A 1 94 ? -7.338 8.007 22.094 1.00 65.81 94 GLU A N 1
ATOM 722 C CA . GLU A 1 94 ? -7.892 9.107 22.877 1.00 65.81 94 GLU A CA 1
ATOM 723 C C . GLU A 1 94 ? -9.418 9.051 22.804 1.00 65.81 94 GLU A C 1
ATOM 725 O O . GLU A 1 94 ? -10.003 8.858 21.739 1.00 65.81 94 GLU A O 1
ATOM 730 N N . ARG A 1 95 ? -10.089 9.197 23.952 1.00 61.38 95 ARG A N 1
ATOM 731 C CA . ARG A 1 95 ? -11.556 9.216 23.990 1.00 61.38 95 ARG A CA 1
ATOM 732 C C . ARG A 1 95 ? -12.055 10.512 23.357 1.00 61.38 95 ARG A C 1
ATOM 734 O O . ARG A 1 95 ? -11.618 11.595 23.750 1.00 61.38 95 ARG A O 1
ATOM 741 N N . GLU A 1 96 ? -12.984 10.388 22.415 1.00 57.78 96 GLU A N 1
ATOM 742 C CA . GLU A 1 96 ? -13.645 11.513 21.758 1.00 57.78 96 GLU A CA 1
ATOM 743 C C . GLU A 1 96 ? -14.561 12.184 22.809 1.00 57.78 96 GLU A C 1
ATOM 745 O O . GLU A 1 96 ? -15.696 11.782 23.030 1.00 57.78 96 GLU A O 1
ATOM 750 N N . THR A 1 97 ? -14.010 13.163 23.542 1.00 48.59 97 THR A N 1
ATOM 751 C CA . THR A 1 97 ? -14.656 14.070 24.525 1.00 48.59 97 THR A CA 1
ATOM 752 C C . THR A 1 97 ? -15.231 13.479 25.833 1.00 48.59 97 THR A C 1
ATOM 754 O O . THR A 1 97 ? -16.254 12.814 25.859 1.00 48.59 97 THR A O 1
ATOM 757 N N . GLU A 1 98 ? -14.570 13.772 26.964 1.00 46.38 98 GLU A N 1
ATOM 758 C CA . GLU A 1 98 ? -15.047 14.636 28.074 1.00 46.38 98 GLU A CA 1
ATOM 759 C C . GLU A 1 98 ? -14.237 14.415 29.370 1.00 46.38 98 GLU A C 1
ATOM 761 O O . GLU A 1 98 ? -13.665 13.353 29.634 1.00 46.38 98 GLU A O 1
ATOM 766 N N . LYS A 1 99 ? -14.119 15.501 30.135 1.00 49.28 99 LYS A N 1
ATOM 767 C CA . LYS A 1 99 ? -13.276 15.731 31.315 1.00 49.28 99 LYS A CA 1
ATOM 768 C C . LYS A 1 99 ? -13.657 14.809 32.481 1.00 49.28 99 LYS A C 1
ATOM 770 O O . LYS A 1 99 ? -14.612 15.086 33.191 1.00 49.28 99 LYS A O 1
ATOM 775 N N . ASP A 1 100 ? -12.881 13.757 32.703 1.00 46.31 100 ASP A N 1
ATOM 776 C CA . ASP A 1 100 ? -12.798 13.079 34.003 1.00 46.31 100 ASP A CA 1
ATOM 777 C C . ASP A 1 100 ? -11.509 12.254 34.017 1.00 46.31 100 ASP A C 1
ATOM 779 O O . ASP A 1 100 ? -11.402 11.215 33.364 1.00 46.31 100 ASP A O 1
ATOM 783 N N . ASP A 1 101 ? -10.494 12.782 34.690 1.00 52.78 101 ASP A N 1
ATOM 784 C CA . ASP A 1 101 ? -9.106 12.320 34.608 1.00 52.78 101 ASP A CA 1
ATOM 785 C C . ASP A 1 101 ? -8.769 11.226 35.630 1.00 52.78 101 ASP A C 1
ATOM 787 O O . ASP A 1 101 ? -7.617 10.823 35.752 1.00 52.78 101 ASP A O 1
ATOM 791 N N . THR A 1 102 ? -9.759 10.712 36.368 1.00 46.97 102 THR A N 1
ATOM 792 C CA . THR A 1 102 ? -9.488 9.836 37.524 1.00 46.97 102 THR A CA 1
ATOM 793 C C . THR A 1 102 ? -9.960 8.386 37.391 1.00 46.97 102 THR A C 1
ATOM 795 O O . THR A 1 102 ? -9.581 7.551 38.210 1.00 46.97 102 THR A O 1
ATOM 798 N N . LEU A 1 103 ? -10.708 8.035 36.334 1.00 45.25 103 LEU A N 1
ATOM 799 C CA . LEU A 1 103 ? -11.259 6.678 36.136 1.00 45.25 103 LEU A CA 1
ATOM 800 C C . LEU A 1 103 ? -10.842 5.994 34.816 1.00 45.25 103 LEU A C 1
ATOM 802 O O . LEU A 1 103 ? -11.315 4.894 34.513 1.00 45.25 103 LEU A O 1
ATOM 806 N N . LYS A 1 104 ? -10.001 6.647 34.005 1.00 51.47 104 LYS A N 1
ATOM 807 C CA . LYS A 1 104 ? -9.772 6.280 32.599 1.00 51.47 104 LYS A CA 1
ATOM 808 C C . LYS A 1 104 ? -8.750 5.156 32.421 1.00 51.47 104 LYS A C 1
ATOM 810 O O . LYS A 1 104 ? -9.077 4.149 31.803 1.00 51.47 104 LYS A O 1
ATOM 815 N N . ASP A 1 105 ? -7.573 5.246 33.027 1.00 47.62 105 ASP A N 1
ATOM 816 C CA . ASP A 1 105 ? -6.426 4.451 32.559 1.00 47.62 105 ASP A CA 1
ATOM 817 C C . ASP A 1 105 ? -6.538 2.932 32.814 1.00 47.62 105 ASP A C 1
ATOM 819 O O . ASP A 1 105 ? -6.214 2.135 31.935 1.00 47.62 105 ASP A O 1
ATOM 823 N N . TYR A 1 106 ? -7.080 2.502 33.963 1.00 41.75 106 TYR A N 1
ATOM 824 C CA . TYR A 1 106 ? -7.167 1.070 34.316 1.00 41.75 106 TYR A CA 1
ATOM 825 C C . TYR A 1 106 ? -8.302 0.312 33.596 1.00 41.75 106 TYR A C 1
ATOM 827 O O . TYR A 1 106 ? -8.157 -0.858 33.239 1.00 41.75 106 TYR A O 1
ATOM 835 N N . LYS A 1 107 ? -9.455 0.958 33.352 1.00 50.38 107 LYS A N 1
ATOM 836 C CA . LYS A 1 107 ? -10.559 0.343 32.582 1.00 50.38 107 LYS A CA 1
ATOM 837 C C . LYS A 1 107 ? -10.209 0.237 31.104 1.00 50.38 107 LYS A C 1
ATOM 839 O O . LYS A 1 107 ? -10.599 -0.734 30.461 1.00 50.38 107 LYS A O 1
ATOM 844 N N . ILE A 1 108 ? -9.473 1.222 30.606 1.00 52.88 108 ILE A N 1
ATOM 845 C CA . ILE A 1 108 ? -9.044 1.320 29.224 1.00 52.88 108 ILE A CA 1
ATOM 846 C C . ILE A 1 108 ? -8.112 0.156 28.840 1.00 52.88 108 ILE A C 1
ATOM 848 O O . ILE A 1 108 ? -8.311 -0.428 27.786 1.00 52.88 108 ILE A O 1
ATOM 852 N N . GLU A 1 109 ? -7.190 -0.289 29.702 1.00 55.59 109 GLU A N 1
ATOM 853 C CA . GLU A 1 109 ? -6.292 -1.416 29.381 1.00 55.59 109 GLU A CA 1
ATOM 854 C C . GLU A 1 109 ? -7.043 -2.742 29.140 1.00 55.59 109 GLU A C 1
ATOM 856 O O . GLU A 1 109 ? -6.776 -3.450 28.169 1.00 55.59 109 GLU A O 1
ATOM 861 N N . LYS A 1 110 ? -8.043 -3.072 29.975 1.00 53.84 110 LYS A N 1
ATOM 862 C CA . LYS A 1 110 ? -8.913 -4.241 29.736 1.00 53.84 110 LYS A CA 1
ATOM 863 C C . LYS A 1 110 ? -9.895 -4.016 28.586 1.00 53.84 110 LYS A C 1
ATOM 865 O O . LYS A 1 110 ? -10.205 -4.967 27.874 1.00 53.84 110 LYS A O 1
ATOM 870 N N . ALA A 1 111 ? -10.370 -2.786 28.398 1.00 53.34 111 ALA A N 1
ATOM 871 C CA . ALA A 1 111 ? -11.261 -2.429 27.302 1.00 53.34 111 ALA A CA 1
ATOM 872 C C . ALA A 1 111 ? -10.560 -2.485 25.934 1.00 53.34 111 ALA A C 1
ATOM 874 O O . ALA A 1 111 ? -11.191 -2.928 24.978 1.00 53.34 111 ALA A O 1
ATOM 875 N N . TYR A 1 112 ? -9.264 -2.143 25.855 1.00 59.16 112 TYR A N 1
ATOM 876 C CA . TYR A 1 112 ? -8.390 -2.311 24.681 1.00 59.16 112 TYR A CA 1
ATOM 877 C C . TYR A 1 112 ? -8.268 -3.772 24.236 1.00 59.16 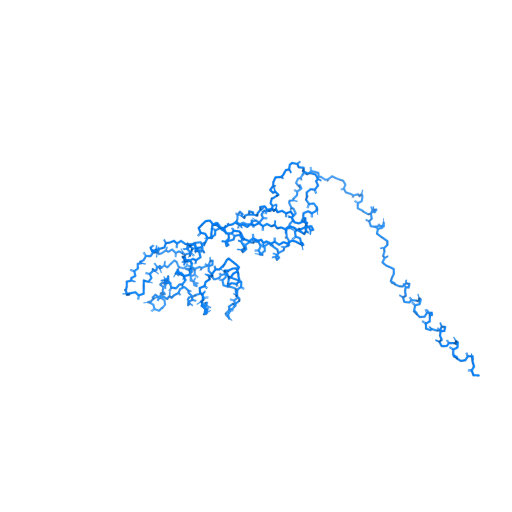112 TYR A C 1
ATOM 879 O O . TYR A 1 112 ? -8.061 -4.062 23.067 1.00 59.16 112 TYR A O 1
ATOM 887 N N . MET A 1 113 ? -8.422 -4.712 25.165 1.00 61.56 113 MET A N 1
ATOM 888 C CA . MET A 1 113 ? -8.252 -6.141 24.901 1.00 61.56 113 MET A CA 1
ATOM 889 C C . MET A 1 113 ? -9.528 -6.835 24.401 1.00 61.56 113 MET A C 1
ATOM 891 O O . MET A 1 113 ? -9.475 -8.019 24.077 1.00 61.56 113 MET A O 1
ATOM 895 N N . GLN A 1 114 ? -10.672 -6.143 24.393 1.00 69.62 114 GLN A N 1
ATOM 896 C CA . GLN A 1 114 ? -11.982 -6.720 24.052 1.00 69.62 114 GLN A CA 1
ATOM 897 C C . GLN A 1 114 ? -12.740 -5.937 22.971 1.00 69.62 114 GLN A C 1
ATOM 899 O O . GLN A 1 114 ? -13.890 -6.255 22.683 1.00 69.62 114 GLN A O 1
ATOM 904 N N . GLY A 1 115 ? -12.122 -4.909 22.396 1.00 78.00 115 GLY A N 1
ATOM 905 C CA . GLY A 1 115 ? -12.673 -4.143 21.286 1.00 78.00 115 GLY A CA 1
ATOM 906 C C . GLY A 1 115 ? -11.891 -4.344 19.993 1.00 78.00 115 GLY A C 1
ATOM 907 O O . GLY A 1 115 ? -11.076 -5.260 19.881 1.00 78.00 115 GLY A O 1
ATOM 908 N N . GLY A 1 116 ? -12.149 -3.491 19.006 1.00 84.62 116 GLY A N 1
ATOM 909 C CA . GLY A 1 116 ? -11.586 -3.630 17.669 1.00 84.62 116 GLY A CA 1
ATOM 910 C C . GLY A 1 116 ? -11.303 -2.301 16.987 1.00 84.62 116 GLY A C 1
ATOM 911 O O . GLY A 1 116 ? -11.933 -1.277 17.256 1.00 84.62 116 GLY A O 1
ATOM 912 N N . PHE A 1 117 ? -10.339 -2.338 16.074 1.00 88.69 117 PHE A N 1
ATOM 913 C CA . PHE A 1 117 ? -10.015 -1.223 15.197 1.00 88.69 117 PHE A CA 1
ATOM 914 C C . PHE A 1 117 ? -10.878 -1.239 13.942 1.00 88.69 117 PHE A C 1
ATOM 916 O O . PHE A 1 117 ? -10.934 -2.263 13.257 1.00 88.69 117 PHE A O 1
ATOM 923 N N . SER A 1 118 ? -11.441 -0.088 13.591 1.00 90.62 118 SER A N 1
ATOM 924 C CA . SER A 1 118 ? -12.221 0.111 12.373 1.00 90.62 118 SER A CA 1
ATOM 925 C C . SER A 1 118 ? -11.675 1.283 11.563 1.00 90.62 118 SER A C 1
ATOM 927 O O . SER A 1 118 ? -11.394 2.352 12.113 1.00 90.62 118 SER A O 1
ATOM 929 N N . LEU A 1 119 ? -11.512 1.068 10.259 1.00 92.44 119 LEU A N 1
ATOM 930 C CA . LEU A 1 119 ? -11.154 2.109 9.307 1.00 92.44 119 LEU A CA 1
ATOM 931 C C . LEU A 1 119 ? -12.427 2.734 8.739 1.00 92.44 119 LEU A C 1
ATOM 933 O O . LEU A 1 119 ? -13.329 2.037 8.287 1.00 92.44 119 LEU A O 1
ATOM 937 N N . ILE A 1 120 ? -12.486 4.060 8.762 1.00 92.44 120 ILE A N 1
ATOM 938 C CA . ILE A 1 120 ? -13.604 4.840 8.244 1.00 92.44 120 ILE A CA 1
ATOM 939 C C . ILE A 1 120 ? -13.113 5.611 7.030 1.00 92.44 120 ILE A C 1
ATOM 941 O O . ILE A 1 120 ? -12.254 6.487 7.161 1.00 92.44 120 ILE A O 1
ATOM 945 N N . GLU A 1 121 ? -13.661 5.283 5.863 1.00 93.75 121 GLU A N 1
ATOM 946 C CA . GLU A 1 121 ? -13.315 5.927 4.597 1.00 93.75 121 GLU A CA 1
ATOM 947 C C . GLU A 1 121 ? -13.548 7.444 4.651 1.00 93.75 121 GLU A C 1
ATOM 949 O O . GLU A 1 121 ? -14.533 7.935 5.211 1.00 93.75 121 GLU A O 1
ATOM 954 N N . GLY A 1 122 ? -12.609 8.190 4.076 1.00 92.00 122 GLY A N 1
ATOM 955 C CA . GLY A 1 122 ? -12.748 9.613 3.802 1.00 92.00 122 GLY A CA 1
ATOM 956 C C . GLY A 1 122 ? -13.162 9.864 2.353 1.00 92.00 122 GLY A C 1
ATOM 957 O O . GLY A 1 122 ? -13.255 8.949 1.538 1.00 92.00 122 GLY A O 1
ATOM 958 N N . ASN A 1 123 ? -13.354 11.138 2.006 1.00 93.94 123 ASN A N 1
ATOM 959 C CA . ASN A 1 123 ? -13.816 11.534 0.670 1.00 93.94 123 ASN A CA 1
ATOM 960 C C . ASN A 1 123 ? -12.851 11.128 -0.459 1.00 93.94 123 ASN A C 1
ATOM 962 O O . ASN A 1 123 ? -13.290 10.900 -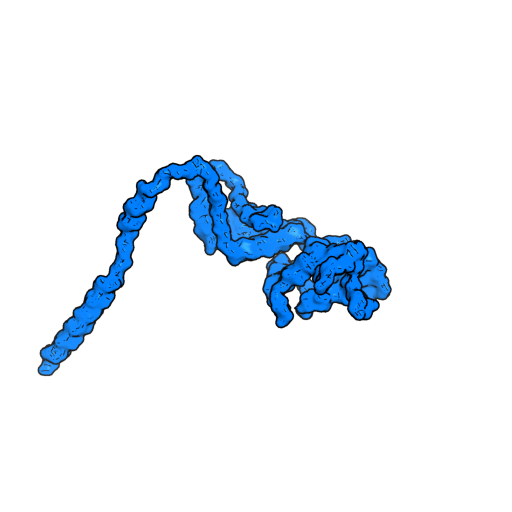1.580 1.00 93.94 123 ASN A O 1
ATOM 966 N N . GLU A 1 124 ? -11.551 11.041 -0.168 1.00 94.81 124 GLU A N 1
ATOM 967 C CA . GLU A 1 124 ? -10.512 10.698 -1.150 1.00 94.81 124 GLU A CA 1
ATOM 968 C C . GLU A 1 124 ? -10.149 9.207 -1.140 1.00 94.81 124 GLU A C 1
ATOM 970 O O . GLU A 1 124 ? -9.362 8.762 -1.970 1.00 94.81 124 GLU A O 1
ATOM 975 N N . THR A 1 125 ? -10.701 8.402 -0.226 1.00 95.62 125 THR A N 1
ATOM 976 C CA . THR A 1 125 ? -10.232 7.025 -0.012 1.00 95.62 125 THR A CA 1
ATOM 977 C C . THR A 1 125 ? -10.325 6.155 -1.261 1.00 95.62 125 THR A C 1
ATOM 979 O O . THR A 1 125 ? -9.357 5.474 -1.600 1.00 95.62 125 THR A O 1
ATOM 982 N N . ALA A 1 126 ? -11.438 6.222 -1.992 1.00 96.50 126 ALA A N 1
ATOM 983 C CA . ALA A 1 126 ? -11.599 5.468 -3.233 1.00 96.50 126 ALA A CA 1
ATOM 984 C C . ALA A 1 126 ? -10.573 5.880 -4.307 1.00 96.50 126 ALA A C 1
ATOM 986 O O . ALA A 1 126 ? -10.019 5.022 -4.995 1.00 96.50 126 ALA A O 1
ATOM 987 N N . GLU A 1 127 ? -10.272 7.178 -4.422 1.00 97.38 127 GLU A N 1
ATOM 988 C CA . GLU A 1 127 ? -9.251 7.683 -5.347 1.00 97.38 127 GLU A CA 1
ATOM 989 C C . GLU A 1 127 ? -7.856 7.190 -4.948 1.00 97.38 127 GLU A C 1
ATOM 991 O O . GLU A 1 127 ? -7.116 6.692 -5.795 1.00 97.38 127 GLU A O 1
ATOM 996 N N . ARG A 1 128 ? -7.517 7.238 -3.653 1.00 97.38 128 ARG A N 1
ATOM 997 C CA . ARG A 1 128 ? -6.232 6.750 -3.127 1.00 97.38 128 ARG A CA 1
ATOM 998 C C . ARG A 1 128 ? -6.031 5.257 -3.388 1.00 97.38 128 ARG A C 1
ATOM 1000 O O . ARG A 1 128 ? -4.945 4.856 -3.801 1.00 97.38 128 ARG A O 1
ATOM 1007 N N . ILE A 1 129 ? -7.068 4.438 -3.198 1.00 97.81 129 ILE A N 1
ATOM 1008 C CA . ILE A 1 129 ? -7.026 3.000 -3.516 1.00 97.81 129 ILE A CA 1
ATOM 1009 C C . ILE A 1 129 ? -6.849 2.782 -5.024 1.00 97.81 129 ILE A C 1
ATOM 1011 O O . ILE A 1 129 ? -6.040 1.950 -5.437 1.00 97.81 129 ILE A O 1
ATOM 1015 N N . ASN A 1 130 ? -7.555 3.544 -5.864 1.00 97.69 130 ASN A N 1
ATOM 1016 C CA . ASN A 1 130 ? -7.374 3.453 -7.310 1.00 97.69 130 ASN A CA 1
ATOM 1017 C C . ASN A 1 130 ? -5.940 3.817 -7.722 1.00 97.69 130 ASN A C 1
ATOM 1019 O O . ASN A 1 130 ? -5.320 3.069 -8.475 1.00 97.69 130 ASN A O 1
ATOM 1023 N N . ASN A 1 131 ? -5.391 4.909 -7.185 1.00 97.75 131 ASN A N 1
ATOM 1024 C CA . ASN A 1 131 ? -4.006 5.308 -7.428 1.00 97.75 131 ASN A CA 1
ATOM 1025 C C . ASN A 1 131 ? -3.036 4.195 -7.020 1.00 97.75 131 ASN A C 1
ATOM 1027 O O . ASN A 1 131 ? -2.163 3.842 -7.805 1.00 97.75 131 ASN A O 1
ATOM 1031 N N . PHE A 1 132 ? -3.240 3.572 -5.855 1.00 97.69 132 PHE A N 1
ATOM 1032 C CA . PHE A 1 132 ? -2.460 2.413 -5.422 1.00 97.69 132 PHE A CA 1
ATOM 1033 C C . PHE A 1 132 ? -2.489 1.265 -6.430 1.00 97.69 132 PHE A C 1
ATOM 1035 O O . PHE A 1 132 ? -1.433 0.771 -6.831 1.00 97.69 132 PHE A O 1
ATOM 1042 N N . ASN A 1 133 ? -3.674 0.881 -6.903 1.00 97.75 133 ASN A N 1
ATOM 1043 C CA . ASN A 1 133 ? -3.815 -0.179 -7.898 1.00 97.75 133 ASN A CA 1
ATOM 1044 C C . ASN A 1 133 ? -3.090 0.148 -9.210 1.00 97.75 133 ASN A C 1
ATOM 1046 O O . ASN A 1 133 ? -2.374 -0.703 -9.744 1.00 97.75 133 ASN A O 1
ATOM 1050 N N . GLN A 1 134 ? -3.232 1.376 -9.718 1.00 96.81 134 GLN A N 1
ATOM 1051 C CA . GLN A 1 134 ? -2.529 1.803 -10.930 1.00 96.81 134 GLN A CA 1
ATOM 1052 C C . GLN A 1 134 ? -1.013 1.823 -10.707 1.00 96.81 134 GLN A C 1
ATOM 1054 O O . GLN A 1 134 ? -0.255 1.225 -11.469 1.00 96.81 134 GLN A O 1
ATOM 1059 N N . ASN A 1 135 ? -0.553 2.417 -9.611 1.00 96.44 135 ASN A N 1
ATOM 1060 C CA . ASN A 1 135 ? 0.865 2.542 -9.296 1.00 96.44 135 ASN A CA 1
ATOM 1061 C C . ASN A 1 135 ? 1.546 1.178 -9.122 1.00 96.44 135 ASN A C 1
ATOM 1063 O O . ASN A 1 135 ? 2.654 0.976 -9.622 1.00 96.44 135 ASN A O 1
ATOM 1067 N N . MET A 1 136 ? 0.873 0.203 -8.507 1.00 95.94 136 MET A N 1
ATOM 1068 C CA . MET A 1 136 ? 1.373 -1.172 -8.393 1.00 95.94 136 MET A CA 1
ATOM 1069 C C . MET A 1 136 ? 1.542 -1.867 -9.755 1.00 95.94 136 MET A C 1
ATOM 1071 O O . MET A 1 136 ? 2.435 -2.707 -9.910 1.00 95.94 136 MET A O 1
ATOM 1075 N N . LYS A 1 137 ? 0.729 -1.504 -10.756 1.00 95.19 137 LYS A N 1
ATOM 1076 C CA . LYS A 1 137 ? 0.800 -2.038 -12.127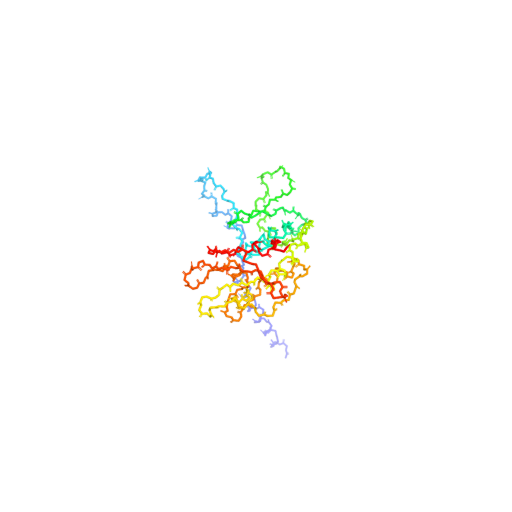 1.00 95.19 137 LYS A CA 1
ATOM 1077 C C . LYS A 1 137 ? 1.787 -1.297 -13.019 1.00 95.19 137 LYS A C 1
ATOM 1079 O O . LYS A 1 137 ? 2.424 -1.939 -13.857 1.00 95.19 137 LYS A O 1
ATOM 1084 N N . HIS A 1 138 ? 1.916 0.014 -12.848 1.00 95.94 138 HIS A N 1
ATOM 1085 C CA . HIS A 1 138 ? 2.550 0.904 -13.822 1.00 95.94 138 HIS A CA 1
ATOM 1086 C C . HIS A 1 138 ? 3.891 1.471 -13.362 1.00 95.94 138 HIS A C 1
ATOM 1088 O O . HIS A 1 138 ? 4.734 1.783 -14.203 1.00 95.94 138 HIS A O 1
ATOM 1094 N N . ILE A 1 139 ? 4.163 1.549 -12.056 1.00 95.25 139 ILE A N 1
ATOM 1095 C CA . ILE A 1 139 ? 5.489 1.972 -11.609 1.00 95.25 139 ILE A CA 1
ATOM 1096 C C . ILE A 1 139 ? 6.510 0.863 -11.883 1.00 95.25 139 ILE A C 1
ATOM 1098 O O . ILE A 1 139 ? 6.320 -0.329 -11.599 1.00 95.25 139 ILE A O 1
ATOM 1102 N N . ARG A 1 140 ? 7.638 1.293 -12.440 1.00 94.31 140 ARG A N 1
ATOM 1103 C CA . ARG A 1 140 ? 8.821 0.489 -12.701 1.00 94.31 140 ARG A CA 1
ATOM 1104 C C . ARG A 1 140 ? 10.012 1.030 -11.926 1.00 94.31 140 ARG A C 1
ATOM 1106 O O . ARG A 1 140 ? 10.168 2.237 -11.750 1.00 94.31 140 ARG A O 1
ATOM 1113 N N . ILE A 1 141 ? 10.874 0.117 -11.503 1.00 92.31 141 ILE A N 1
ATOM 1114 C CA . ILE A 1 141 ? 12.133 0.379 -10.817 1.00 92.31 141 ILE A CA 1
ATOM 1115 C C . ILE A 1 141 ? 13.262 0.009 -11.768 1.00 92.31 141 ILE A C 1
ATOM 1117 O O . ILE A 1 141 ? 13.275 -1.104 -12.300 1.00 92.31 141 ILE A O 1
ATOM 1121 N N . TYR A 1 142 ? 14.220 0.913 -11.951 1.00 90.56 142 TYR A N 1
ATOM 1122 C CA . TYR A 1 142 ? 15.417 0.607 -12.718 1.00 90.56 142 TYR A CA 1
ATOM 1123 C C . TYR A 1 142 ? 16.272 -0.436 -11.995 1.00 90.56 142 TYR A C 1
ATOM 1125 O O . TYR A 1 142 ? 16.689 -0.243 -10.845 1.00 90.56 142 TYR A O 1
ATOM 1133 N N . ASP A 1 143 ? 16.538 -1.540 -12.681 1.00 87.31 143 ASP A N 1
ATOM 1134 C CA . ASP A 1 143 ? 17.434 -2.595 -12.252 1.00 87.31 143 ASP A CA 1
ATOM 1135 C C . ASP A 1 143 ? 18.818 -2.384 -12.861 1.00 87.31 143 ASP A C 1
ATOM 1137 O O . ASP A 1 143 ? 18.998 -2.467 -14.073 1.00 87.31 143 ASP A O 1
ATOM 1141 N N . LYS A 1 144 ? 19.811 -2.114 -12.011 1.00 82.62 144 LYS A N 1
ATOM 1142 C CA . LYS A 1 144 ? 21.193 -1.911 -12.463 1.00 82.62 144 LYS A CA 1
ATOM 1143 C C . LYS A 1 144 ? 21.857 -3.214 -12.905 1.00 82.62 144 LYS A C 1
ATOM 1145 O O . LYS A 1 144 ? 22.759 -3.147 -13.731 1.00 82.62 144 LYS A O 1
ATOM 1150 N N . ASP A 1 145 ? 21.435 -4.354 -12.359 1.00 83.69 145 ASP A N 1
ATOM 1151 C CA . ASP A 1 145 ? 22.048 -5.646 -12.676 1.00 83.69 145 ASP A CA 1
ATOM 1152 C C . ASP A 1 145 ? 21.570 -6.144 -14.053 1.00 83.69 145 ASP A C 1
ATOM 1154 O O . ASP A 1 145 ? 22.386 -6.547 -14.879 1.00 83.69 145 ASP A O 1
ATOM 1158 N N . ASP A 1 146 ? 20.270 -6.006 -14.334 1.00 85.62 146 ASP A N 1
ATOM 1159 C CA . ASP A 1 146 ? 19.657 -6.383 -15.618 1.00 85.62 146 ASP A CA 1
ATOM 1160 C C . ASP A 1 146 ? 19.671 -5.249 -16.664 1.00 85.62 146 ASP A C 1
ATOM 1162 O O . ASP A 1 146 ? 19.289 -5.465 -17.814 1.00 85.62 146 ASP A O 1
ATOM 1166 N N . ASN A 1 147 ? 20.095 -4.040 -16.274 1.00 87.50 147 ASN A N 1
ATOM 1167 C CA . ASN A 1 147 ? 20.076 -2.821 -17.091 1.00 87.50 147 ASN A CA 1
ATOM 1168 C C . ASN A 1 147 ? 18.699 -2.549 -17.739 1.00 87.50 147 ASN A C 1
ATOM 1170 O O . ASN A 1 147 ? 18.609 -2.195 -18.916 1.00 87.50 147 ASN A O 1
ATOM 1174 N N . ASP A 1 148 ? 17.628 -2.747 -16.967 1.00 90.69 148 ASP A N 1
ATOM 1175 C CA . ASP A 1 148 ? 16.243 -2.724 -17.447 1.00 90.69 148 ASP A CA 1
ATOM 1176 C C . ASP A 1 148 ? 15.260 -2.285 -16.346 1.00 90.69 148 ASP A C 1
ATOM 1178 O O . ASP A 1 148 ? 15.548 -2.372 -15.153 1.00 90.69 148 ASP A O 1
ATOM 1182 N N . TYR A 1 149 ? 14.075 -1.817 -16.729 1.00 91.56 149 TYR A N 1
ATOM 1183 C CA . TYR A 1 149 ? 13.010 -1.427 -15.807 1.00 91.56 149 TYR A CA 1
ATOM 1184 C C . TYR A 1 149 ? 12.122 -2.626 -15.452 1.00 91.56 149 TYR A C 1
ATOM 1186 O O . TYR A 1 149 ? 11.534 -3.266 -16.318 1.00 91.56 149 TYR A O 1
ATOM 1194 N N . LYS A 1 150 ? 11.965 -2.911 -14.156 1.00 92.19 150 LYS A N 1
ATOM 1195 C CA . LYS A 1 150 ? 11.133 -4.018 -13.648 1.00 92.19 150 LYS A CA 1
ATOM 1196 C C . LYS A 1 150 ? 9.955 -3.492 -12.832 1.00 92.19 150 LYS A C 1
ATOM 1198 O O . LYS A 1 150 ? 10.065 -2.442 -12.207 1.00 92.19 150 LYS A O 1
ATOM 1203 N N . SER A 1 151 ? 8.829 -4.207 -12.797 1.00 92.62 151 SER A N 1
ATOM 1204 C CA . SER A 1 151 ? 7.687 -3.804 -11.960 1.00 92.62 151 SER A CA 1
ATOM 1205 C C . SER A 1 151 ? 8.042 -3.810 -10.468 1.00 92.62 151 SER A C 1
ATOM 1207 O O . SER A 1 151 ? 8.891 -4.592 -10.023 1.00 92.62 151 SER A O 1
ATOM 1209 N N . ILE A 1 152 ? 7.367 -2.966 -9.676 1.00 91.06 152 ILE A N 1
ATOM 1210 C CA . ILE A 1 152 ? 7.492 -3.004 -8.208 1.00 91.06 152 ILE A CA 1
ATOM 1211 C C . ILE A 1 152 ? 7.143 -4.399 -7.689 1.00 91.06 152 ILE A C 1
ATOM 1213 O O . ILE A 1 152 ? 7.890 -4.954 -6.886 1.00 91.06 152 ILE A O 1
ATOM 1217 N N . THR A 1 153 ? 6.048 -4.986 -8.177 1.00 92.12 153 THR A N 1
ATOM 1218 C CA . THR A 1 153 ? 5.593 -6.320 -7.766 1.00 92.12 153 THR A CA 1
ATOM 1219 C C . THR A 1 153 ? 6.676 -7.374 -7.966 1.00 92.12 153 THR A C 1
ATOM 1221 O O . THR A 1 153 ? 7.007 -8.088 -7.024 1.00 92.12 153 THR A O 1
ATOM 1224 N N . PHE A 1 154 ? 7.329 -7.396 -9.131 1.00 91.12 154 PHE A N 1
ATOM 1225 C CA . PHE A 1 154 ? 8.431 -8.313 -9.409 1.00 91.12 154 PHE A CA 1
ATOM 1226 C C . PHE A 1 154 ? 9.626 -8.063 -8.485 1.00 91.12 154 PHE A C 1
ATOM 1228 O O . PHE A 1 154 ? 10.125 -8.988 -7.847 1.00 91.12 154 PHE A O 1
ATOM 1235 N N . LYS A 1 155 ? 10.067 -6.804 -8.349 1.00 88.06 155 LYS A N 1
ATOM 1236 C CA . LYS A 1 155 ? 11.227 -6.462 -7.509 1.00 88.06 155 LYS A CA 1
ATOM 1237 C C . LYS A 1 155 ? 11.020 -6.739 -6.025 1.00 88.06 155 LYS A C 1
ATOM 1239 O O . LYS A 1 155 ? 11.987 -7.050 -5.334 1.00 88.06 155 LYS A O 1
ATOM 1244 N N . GLN A 1 156 ? 9.786 -6.641 -5.546 1.00 88.12 156 GLN A N 1
ATOM 1245 C CA . GLN A 1 156 ? 9.423 -6.963 -4.168 1.00 88.12 156 GLN A CA 1
ATOM 1246 C C . GLN A 1 156 ? 9.053 -8.447 -3.976 1.00 88.12 156 GLN A C 1
ATOM 1248 O O . GLN A 1 156 ? 8.854 -8.890 -2.842 1.00 88.12 156 GLN A O 1
ATOM 1253 N N . GLY A 1 157 ? 9.009 -9.228 -5.063 1.00 89.25 157 GLY A N 1
ATOM 1254 C CA . GLY A 1 157 ? 8.607 -10.636 -5.073 1.00 89.25 157 GLY A CA 1
ATOM 1255 C C . GLY A 1 157 ? 7.150 -10.840 -4.649 1.00 89.25 157 GLY A C 1
ATOM 1256 O O . GLY A 1 157 ? 6.829 -11.813 -3.971 1.00 89.25 157 GLY A O 1
ATOM 1257 N N . ILE A 1 158 ? 6.288 -9.885 -4.990 1.00 92.19 158 ILE A N 1
ATOM 1258 C CA . ILE A 1 158 ? 4.843 -9.945 -4.793 1.00 92.19 158 ILE A CA 1
ATOM 1259 C C . ILE A 1 158 ? 4.251 -10.604 -6.037 1.00 92.19 158 ILE A C 1
ATOM 1261 O O . ILE A 1 158 ? 4.107 -9.967 -7.082 1.00 92.19 158 ILE A O 1
ATOM 1265 N N . ASN A 1 159 ? 3.917 -11.884 -5.911 1.00 86.38 159 ASN A N 1
ATOM 1266 C CA . ASN A 1 159 ? 3.232 -12.629 -6.961 1.00 86.38 159 ASN A CA 1
ATOM 1267 C C . ASN A 1 159 ? 1.716 -12.385 -6.877 1.00 86.38 159 ASN A C 1
ATOM 1269 O O . ASN A 1 159 ? 1.167 -12.239 -5.779 1.00 86.38 159 ASN A O 1
ATOM 1273 N N . ASP A 1 160 ? 1.056 -12.369 -8.037 1.00 83.94 160 ASP A N 1
ATOM 1274 C CA . ASP A 1 160 ? -0.406 -12.321 -8.175 1.00 83.94 160 ASP A CA 1
ATOM 1275 C C . ASP A 1 160 ? -1.067 -11.098 -7.516 1.00 83.94 160 ASP A C 1
ATOM 1277 O O . ASP A 1 160 ? -1.999 -11.221 -6.720 1.00 83.94 160 ASP A O 1
ATOM 1281 N N . PHE A 1 161 ? -0.573 -9.894 -7.829 1.00 94.38 161 PHE A N 1
ATOM 1282 C CA . PHE A 1 161 ? -1.257 -8.661 -7.434 1.00 94.38 161 PHE A CA 1
ATOM 1283 C C . PHE A 1 161 ? -2.621 -8.553 -8.132 1.00 94.38 161 PHE A C 1
ATOM 1285 O O . PHE A 1 161 ? -2.712 -8.679 -9.354 1.00 94.38 161 PHE A O 1
ATOM 1292 N N . VAL A 1 162 ? -3.663 -8.286 -7.345 1.00 94.56 162 VAL A N 1
ATOM 1293 C CA . VAL A 1 162 ? -5.042 -8.069 -7.798 1.00 94.56 162 VAL A CA 1
ATOM 1294 C C . VAL A 1 162 ? -5.509 -6.722 -7.263 1.00 94.56 162 VAL A C 1
ATOM 1296 O O . VAL A 1 162 ? -5.097 -6.315 -6.178 1.00 94.56 162 VAL A O 1
ATOM 1299 N N . ASP A 1 163 ? -6.363 -6.046 -8.031 1.00 97.62 163 ASP A N 1
ATOM 1300 C CA . ASP A 1 163 ? -6.916 -4.754 -7.640 1.00 97.62 163 ASP A CA 1
ATOM 1301 C C . ASP A 1 163 ? -7.655 -4.833 -6.309 1.00 97.62 163 ASP A C 1
ATOM 1303 O O . ASP A 1 163 ? -8.570 -5.640 -6.129 1.00 97.62 163 ASP A O 1
ATOM 1307 N N . ILE A 1 164 ? -7.260 -3.937 -5.414 1.00 97.88 164 ILE A N 1
ATOM 1308 C CA . ILE A 1 164 ? -7.854 -3.736 -4.102 1.00 97.88 164 ILE A CA 1
ATOM 1309 C C . ILE A 1 164 ? -9.096 -2.859 -4.244 1.00 97.88 164 ILE A C 1
ATOM 1311 O O . ILE A 1 164 ? -9.059 -1.834 -4.925 1.00 97.88 164 ILE A O 1
ATOM 1315 N N . LYS A 1 165 ? -10.197 -3.242 -3.601 1.00 95.88 165 LYS A N 1
ATOM 1316 C CA . LYS A 1 165 ? -11.478 -2.524 -3.671 1.00 95.88 165 LYS A CA 1
ATOM 1317 C C . LYS A 1 165 ? -11.868 -1.869 -2.357 1.00 95.88 165 LYS A C 1
ATOM 1319 O O . LYS A 1 165 ? -12.629 -0.908 -2.379 1.00 95.88 165 LYS A O 1
ATOM 1324 N N . THR A 1 166 ? -11.374 -2.383 -1.234 1.00 95.81 166 THR A N 1
ATOM 1325 C CA . THR A 1 166 ? -11.732 -1.908 0.107 1.00 95.81 166 THR A CA 1
ATOM 1326 C C . THR A 1 166 ? -10.496 -1.736 0.986 1.00 95.81 166 THR A C 1
ATOM 1328 O O . THR A 1 166 ? -9.432 -2.304 0.726 1.00 95.81 166 THR A O 1
ATOM 1331 N N . LEU A 1 167 ? -10.632 -0.960 2.064 1.00 95.69 167 LEU A N 1
ATOM 1332 C CA . LEU A 1 167 ? -9.567 -0.798 3.058 1.00 95.69 167 LEU A CA 1
ATOM 1333 C C . LEU A 1 167 ? -9.216 -2.103 3.791 1.00 95.69 167 LEU A C 1
ATOM 1335 O O . LEU A 1 167 ? -8.056 -2.303 4.158 1.00 95.69 167 LEU A O 1
ATOM 1339 N N . ASP A 1 168 ? -10.191 -2.993 3.980 1.00 92.12 168 ASP A N 1
ATOM 1340 C CA . ASP A 1 168 ? -9.961 -4.308 4.585 1.00 92.12 168 ASP A CA 1
ATOM 1341 C C . ASP A 1 168 ? -9.149 -5.208 3.648 1.00 92.12 168 ASP A C 1
ATOM 1343 O O . ASP A 1 168 ? -8.146 -5.783 4.071 1.00 92.12 168 ASP A O 1
ATOM 1347 N N . GLU A 1 169 ? -9.489 -5.239 2.353 1.00 95.75 169 GLU A N 1
ATOM 1348 C CA . GLU A 1 169 ? -8.696 -5.952 1.342 1.00 95.75 169 GLU A CA 1
ATOM 1349 C C . GLU A 1 169 ? -7.258 -5.417 1.273 1.00 95.75 169 GLU A C 1
ATOM 1351 O O . GLU A 1 169 ? -6.312 -6.198 1.153 1.00 95.75 169 GLU A O 1
ATOM 1356 N N . LEU A 1 170 ? -7.066 -4.096 1.402 1.00 96.19 170 LEU A N 1
ATOM 1357 C CA . LEU A 1 170 ? -5.734 -3.496 1.478 1.00 96.19 170 LEU A CA 1
ATOM 1358 C C . LEU A 1 170 ? -4.967 -3.998 2.707 1.00 96.19 170 LEU A C 1
ATOM 1360 O O . LEU A 1 170 ? -3.806 -4.391 2.600 1.00 96.19 170 LEU A O 1
ATOM 1364 N N . CYS A 1 171 ? -5.609 -3.995 3.876 1.00 93.31 171 CYS A N 1
ATOM 1365 C CA . CYS A 1 171 ? -5.011 -4.478 5.117 1.00 93.31 171 CYS A CA 1
ATOM 1366 C C . CYS A 1 171 ? -4.599 -5.954 5.016 1.00 93.31 171 CYS A C 1
ATOM 1368 O O . CYS A 1 171 ? -3.496 -6.309 5.440 1.00 93.31 171 CYS A O 1
ATOM 1370 N N . ASP A 1 172 ? -5.451 -6.798 4.440 1.00 93.12 172 ASP A N 1
ATOM 1371 C CA . ASP A 1 172 ? -5.177 -8.223 4.245 1.00 93.12 172 ASP A CA 1
ATOM 1372 C C . ASP A 1 172 ? -4.047 -8.446 3.238 1.00 93.12 172 ASP A C 1
ATOM 1374 O O . ASP A 1 172 ? -3.129 -9.233 3.487 1.00 93.12 172 ASP A O 1
ATOM 1378 N N . PHE A 1 173 ? -4.044 -7.689 2.138 1.00 94.94 173 PHE A N 1
ATOM 1379 C CA . PHE A 1 173 ? -2.964 -7.714 1.158 1.00 94.94 173 PHE A CA 1
ATOM 1380 C C . PHE A 1 173 ? -1.610 -7.361 1.787 1.00 94.94 173 PHE A C 1
ATOM 1382 O O . PHE A 1 173 ? -0.627 -8.066 1.564 1.00 94.94 173 PHE A O 1
ATOM 1389 N N . LEU A 1 174 ? -1.549 -6.316 2.617 1.00 93.19 174 LEU A N 1
ATOM 1390 C CA . LEU A 1 174 ? -0.315 -5.875 3.277 1.00 93.19 174 LEU A CA 1
ATOM 1391 C C . LEU A 1 174 ? 0.226 -6.890 4.296 1.00 93.19 174 LEU A C 1
ATOM 1393 O O . LEU A 1 174 ? 1.441 -6.971 4.494 1.00 93.19 1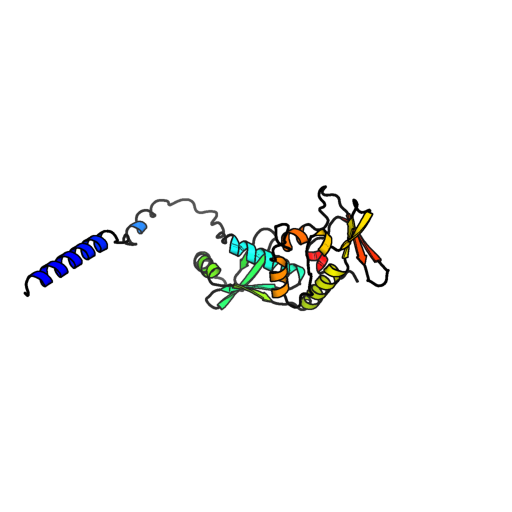74 LEU A O 1
ATOM 1397 N N . LYS A 1 175 ? -0.658 -7.676 4.919 1.00 91.06 175 LYS A N 1
ATOM 1398 C CA . LYS A 1 175 ? -0.308 -8.740 5.875 1.00 91.06 175 LYS A CA 1
ATOM 1399 C C . LYS A 1 175 ? 0.054 -10.067 5.207 1.00 91.06 175 LYS A C 1
ATOM 1401 O O . LYS A 1 175 ? 0.557 -10.956 5.889 1.00 91.06 175 LYS A O 1
ATOM 1406 N N . LYS A 1 176 ? -0.191 -10.219 3.902 1.00 92.56 176 LYS A N 1
ATOM 1407 C CA . LYS A 1 176 ? 0.090 -11.456 3.165 1.00 92.56 176 LYS A CA 1
ATOM 1408 C C . LYS A 1 176 ? 1.571 -11.826 3.280 1.00 92.56 176 LYS A C 1
ATOM 1410 O O . LYS A 1 176 ? 2.449 -11.016 2.975 1.00 92.56 176 LYS A O 1
ATOM 1415 N N . GLU A 1 177 ? 1.835 -13.064 3.690 1.00 92.38 177 GLU A N 1
ATOM 1416 C CA . GLU A 1 177 ? 3.181 -13.632 3.705 1.00 92.38 177 GLU A CA 1
ATOM 1417 C C . GLU A 1 177 ? 3.666 -13.921 2.285 1.00 92.38 177 GLU A C 1
ATOM 1419 O O . GLU A 1 177 ? 2.915 -14.373 1.415 1.00 92.38 177 GLU A O 1
ATOM 1424 N N . LEU A 1 178 ? 4.947 -13.657 2.054 1.00 90.44 178 LEU A N 1
ATOM 1425 C CA . LEU A 1 178 ? 5.590 -13.896 0.772 1.00 90.44 178 LEU A CA 1
ATOM 1426 C C . LEU A 1 178 ? 6.395 -15.206 0.805 1.00 90.44 178 LEU A C 1
ATOM 1428 O O . LEU A 1 178 ? 7.002 -15.509 1.834 1.00 90.44 178 LEU A O 1
ATOM 1432 N N . PRO A 1 179 ? 6.490 -15.958 -0.312 1.00 88.31 179 PRO A N 1
ATOM 1433 C CA . PRO A 1 179 ? 7.235 -17.225 -0.362 1.00 88.31 179 PRO A CA 1
ATOM 1434 C C . PRO A 1 179 ? 8.703 -17.119 0.084 1.00 88.31 179 PRO A C 1
ATOM 1436 O O . PRO A 1 179 ? 9.263 -18.049 0.655 1.00 88.31 179 PRO A O 1
ATOM 1439 N N . GLN A 1 180 ? 9.327 -15.969 -0.163 1.00 84.38 180 GLN A N 1
ATOM 1440 C CA . GLN A 1 180 ? 10.700 -15.631 0.220 1.00 84.38 180 GLN A CA 1
ATOM 1441 C C . GLN A 1 180 ? 10.847 -15.159 1.679 1.00 84.38 180 GLN A C 1
ATOM 1443 O O . GLN A 1 180 ? 11.937 -14.747 2.080 1.00 84.38 180 GLN A O 1
ATOM 1448 N N . GLY A 1 181 ? 9.764 -15.176 2.458 1.00 85.12 181 GLY A N 1
ATOM 1449 C CA . GLY A 1 181 ? 9.712 -14.712 3.838 1.00 85.12 181 GLY A CA 1
ATOM 1450 C C . GLY A 1 181 ? 9.450 -13.208 3.994 1.00 85.12 181 GLY A C 1
ATOM 1451 O O . GLY A 1 181 ? 9.796 -12.377 3.139 1.00 85.12 181 GLY A O 1
ATOM 1452 N N . GLY A 1 182 ? 8.862 -12.868 5.144 1.00 87.81 182 GLY A N 1
ATOM 1453 C CA . GLY A 1 182 ? 8.326 -11.541 5.451 1.00 87.81 182 GLY A CA 1
ATOM 1454 C C . GLY A 1 182 ? 6.934 -11.322 4.856 1.00 87.81 182 GLY A C 1
ATOM 1455 O O . GLY A 1 182 ? 6.411 -12.174 4.135 1.00 87.81 182 GLY A O 1
ATOM 1456 N N . ILE A 1 183 ? 6.350 -10.165 5.152 1.00 91.38 183 ILE A N 1
ATOM 1457 C CA . ILE A 1 183 ? 5.035 -9.765 4.635 1.00 91.38 183 ILE A CA 1
ATOM 1458 C C . ILE A 1 183 ? 5.164 -8.705 3.539 1.00 91.38 183 ILE A C 1
ATOM 1460 O O . ILE A 1 183 ? 6.206 -8.059 3.397 1.00 91.38 183 ILE A O 1
ATOM 1464 N N . VAL A 1 184 ? 4.097 -8.508 2.767 1.00 93.00 184 VAL A N 1
ATOM 1465 C CA . VAL A 1 184 ? 4.029 -7.486 1.710 1.00 93.00 184 VAL A CA 1
ATOM 1466 C C . VAL A 1 184 ? 4.384 -6.093 2.235 1.00 93.00 184 VAL A C 1
ATOM 1468 O O . VAL A 1 184 ? 5.184 -5.399 1.605 1.00 93.00 184 VAL A O 1
ATOM 1471 N N . LEU A 1 185 ? 3.853 -5.693 3.397 1.00 91.62 185 LEU A N 1
ATOM 1472 C CA . LEU A 1 185 ? 4.123 -4.375 3.977 1.00 91.62 185 LEU A CA 1
ATOM 1473 C C . LEU A 1 185 ? 5.625 -4.112 4.149 1.00 91.62 185 LEU A C 1
ATOM 1475 O O . LEU A 1 185 ? 6.111 -3.065 3.728 1.00 91.62 185 LEU A O 1
ATOM 1479 N N . ASP A 1 186 ? 6.377 -5.080 4.679 1.00 88.25 186 ASP A N 1
ATOM 1480 C CA . ASP A 1 186 ? 7.822 -4.948 4.912 1.00 88.25 186 ASP A CA 1
ATOM 1481 C C . ASP A 1 186 ? 8.612 -4.680 3.628 1.00 88.25 186 ASP A C 1
ATOM 1483 O O . ASP A 1 186 ? 9.681 -4.060 3.664 1.00 88.25 186 ASP A O 1
ATOM 1487 N N . LYS A 1 187 ? 8.108 -5.177 2.494 1.00 89.69 187 LYS A N 1
ATOM 1488 C CA . LYS A 1 187 ? 8.692 -4.944 1.173 1.00 89.69 187 LYS A CA 1
ATOM 1489 C C . LYS A 1 187 ? 8.313 -3.567 0.638 1.00 89.69 187 LYS A C 1
ATOM 1491 O O . LYS A 1 187 ? 9.178 -2.832 0.163 1.00 89.69 187 LYS A O 1
ATOM 1496 N N . LEU A 1 188 ? 7.038 -3.192 0.754 1.00 91.44 188 LEU A N 1
ATOM 1497 C CA . LEU A 1 188 ? 6.530 -1.925 0.224 1.00 91.44 188 LEU A CA 1
ATOM 1498 C C . LEU A 1 188 ? 7.035 -0.695 0.995 1.00 91.44 188 LEU A C 1
ATOM 1500 O O . LEU A 1 188 ? 7.217 0.356 0.391 1.00 91.44 188 LEU A O 1
ATOM 1504 N N . VAL A 1 189 ? 7.362 -0.813 2.285 1.00 87.75 189 VAL A N 1
ATOM 1505 C CA . VAL A 1 189 ? 7.992 0.288 3.047 1.00 87.75 189 VAL A CA 1
ATOM 1506 C C . VAL A 1 189 ? 9.493 0.457 2.758 1.00 87.75 189 VAL A C 1
ATOM 1508 O O . VAL A 1 189 ? 10.122 1.374 3.281 1.00 87.75 189 VAL A O 1
ATOM 1511 N N . LYS A 1 190 ? 10.096 -0.418 1.937 1.00 81.94 190 LYS A N 1
ATOM 1512 C CA . LYS A 1 190 ? 11.537 -0.418 1.604 1.00 81.94 190 LYS A CA 1
ATOM 1513 C C . LYS A 1 190 ? 11.799 -0.359 0.095 1.00 81.94 190 LYS A C 1
ATOM 1515 O O . LYS A 1 190 ? 12.827 -0.842 -0.388 1.00 81.94 190 LYS A O 1
ATOM 1520 N N . ILE A 1 191 ? 10.898 0.245 -0.677 1.00 82.94 191 ILE A N 1
ATOM 1521 C CA . ILE A 1 191 ? 11.045 0.329 -2.133 1.00 82.94 191 ILE A CA 1
ATOM 1522 C C . ILE A 1 191 ? 12.240 1.221 -2.506 1.00 82.94 191 ILE A C 1
ATOM 1524 O O . ILE A 1 191 ? 12.361 2.366 -2.079 1.00 82.94 191 ILE A O 1
ATOM 1528 N N . GLY A 1 192 ? 13.133 0.694 -3.347 1.00 68.00 192 GLY A N 1
ATOM 1529 C CA . GLY A 1 192 ? 14.357 1.388 -3.767 1.00 68.00 192 GLY A CA 1
ATOM 1530 C C . GLY A 1 192 ? 15.570 1.132 -2.871 1.00 68.00 192 GLY A C 1
ATOM 1531 O O . GLY A 1 192 ? 16.686 1.452 -3.270 1.00 68.00 192 GLY A O 1
ATOM 1532 N N . PHE A 1 193 ? 15.403 0.470 -1.722 1.00 65.44 193 PHE A N 1
ATOM 1533 C CA . PHE A 1 193 ? 16.527 -0.045 -0.939 1.00 65.44 193 PHE A CA 1
ATOM 1534 C C . PHE A 1 193 ? 17.012 -1.367 -1.551 1.00 65.44 193 PHE A C 1
ATOM 1536 O O . PHE A 1 193 ? 16.670 -2.458 -1.100 1.00 65.44 193 PHE A O 1
ATOM 1543 N N . GLY A 1 194 ? 17.792 -1.290 -2.634 1.00 57.03 194 GLY A N 1
ATOM 1544 C CA . GLY A 1 194 ? 18.501 -2.465 -3.155 1.00 57.03 194 GLY A CA 1
ATOM 1545 C C . GLY A 1 194 ? 19.505 -3.022 -2.132 1.00 57.03 194 GLY A C 1
ATOM 1546 O O . GLY A 1 194 ? 19.819 -2.365 -1.142 1.00 57.03 194 GLY A O 1
ATOM 1547 N N . LYS A 1 195 ? 20.108 -4.192 -2.406 1.00 52.62 195 LYS A N 1
ATOM 1548 C CA . LYS A 1 195 ? 21.124 -4.846 -1.538 1.00 52.62 195 LYS A CA 1
ATOM 1549 C C . LYS A 1 195 ? 22.306 -3.946 -1.119 1.00 52.62 195 LYS A C 1
ATOM 1551 O O . LYS A 1 195 ? 23.060 -4.311 -0.226 1.00 52.62 195 LYS A O 1
ATOM 1556 N N . ARG A 1 196 ? 22.492 -2.800 -1.781 1.00 54.50 196 ARG A N 1
ATOM 1557 C CA . ARG A 1 196 ? 23.572 -1.831 -1.548 1.00 54.50 196 ARG A CA 1
ATOM 1558 C C . ARG A 1 196 ? 23.093 -0.464 -1.024 1.00 54.50 196 ARG A C 1
ATOM 1560 O O . ARG A 1 196 ? 23.897 0.458 -1.022 1.00 54.50 196 ARG A O 1
ATOM 1567 N N . ASN A 1 197 ? 21.821 -0.298 -0.634 1.00 53.59 197 ASN A N 1
ATOM 1568 C CA . ASN A 1 197 ? 21.229 1.009 -0.272 1.00 53.59 197 ASN A CA 1
ATOM 1569 C C . ASN A 1 197 ? 21.440 2.098 -1.343 1.00 53.59 197 ASN A C 1
ATOM 1571 O O . ASN A 1 197 ? 21.526 3.285 -1.040 1.00 53.59 197 ASN A O 1
ATOM 1575 N N . LEU A 1 198 ? 21.568 1.689 -2.605 1.00 59.00 198 LEU A N 1
ATOM 1576 C CA . LEU A 1 198 ? 21.770 2.608 -3.712 1.00 59.00 198 LEU A CA 1
ATOM 1577 C C . LEU A 1 198 ? 20.411 3.109 -4.167 1.00 59.00 198 LEU A C 1
ATOM 1579 O O . LEU A 1 198 ? 19.590 2.324 -4.640 1.00 59.00 198 LEU A O 1
ATOM 1583 N N . TRP A 1 199 ? 20.236 4.419 -4.070 1.00 75.25 199 TRP A N 1
ATOM 1584 C CA . TRP A 1 199 ? 19.191 5.149 -4.754 1.00 75.25 199 TRP A CA 1
ATOM 1585 C C . TRP A 1 199 ? 19.033 4.703 -6.217 1.00 75.25 199 TRP A C 1
ATOM 1587 O O . TRP A 1 199 ? 20.010 4.344 -6.897 1.00 75.25 199 TRP A O 1
ATOM 1597 N N . THR A 1 200 ? 17.786 4.694 -6.689 1.00 85.69 200 THR A N 1
ATOM 1598 C CA . THR A 1 200 ? 17.442 4.222 -8.034 1.00 85.69 200 THR A CA 1
ATOM 1599 C C . THR A 1 200 ? 16.488 5.175 -8.747 1.00 85.69 200 THR A C 1
ATOM 1601 O O . THR A 1 200 ? 16.024 6.170 -8.192 1.00 85.69 200 THR A O 1
ATOM 1604 N N . THR A 1 201 ? 16.256 4.893 -10.024 1.00 90.88 201 THR A N 1
ATOM 1605 C CA . THR A 1 201 ? 15.325 5.635 -10.869 1.00 90.88 201 THR A CA 1
ATOM 1606 C C . THR A 1 201 ? 14.005 4.885 -10.950 1.00 90.88 201 THR A C 1
ATOM 1608 O O . THR A 1 201 ? 13.978 3.665 -11.121 1.00 90.88 201 THR A O 1
ATOM 1611 N N . PHE A 1 202 ? 12.915 5.632 -10.844 1.00 93.00 202 PHE A N 1
ATOM 1612 C CA . PHE A 1 202 ? 11.554 5.143 -10.970 1.00 93.00 202 PHE A CA 1
ATOM 1613 C C . PHE A 1 202 ? 10.896 5.793 -12.172 1.00 93.00 202 PHE A C 1
ATOM 1615 O O . PHE A 1 202 ? 11.008 7.007 -12.373 1.00 93.00 202 PHE A O 1
ATOM 1622 N N . SER A 1 203 ? 10.169 4.997 -12.941 1.00 94.81 203 SER A N 1
ATOM 1623 C CA . SER A 1 203 ? 9.362 5.487 -14.051 1.00 94.81 203 SER A CA 1
ATOM 1624 C C . SER A 1 203 ? 7.932 4.990 -13.943 1.00 94.81 203 SER A C 1
ATOM 1626 O O . SER A 1 203 ? 7.691 3.890 -13.456 1.00 94.81 203 SER A O 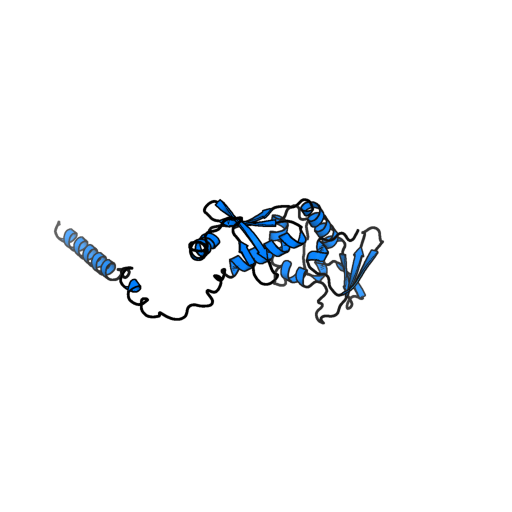1
ATOM 1628 N N . TYR A 1 204 ? 6.998 5.778 -14.449 1.00 96.38 204 TYR A N 1
ATOM 1629 C CA . TYR A 1 204 ? 5.636 5.354 -14.712 1.00 96.38 204 TYR A CA 1
ATOM 1630 C C . TYR A 1 204 ? 5.536 4.896 -16.168 1.00 96.38 204 TYR A C 1
ATOM 1632 O O . TYR A 1 204 ? 5.925 5.635 -17.072 1.00 96.38 204 TYR A O 1
ATOM 1640 N N . ASP A 1 205 ? 5.080 3.668 -16.380 1.00 96.00 205 ASP A N 1
ATOM 1641 C CA . ASP A 1 205 ? 4.867 3.040 -17.684 1.00 96.00 205 ASP A CA 1
ATOM 1642 C C . ASP A 1 205 ? 3.373 3.078 -18.021 1.00 96.00 205 ASP A C 1
ATOM 1644 O O . ASP A 1 205 ? 2.580 2.404 -17.369 1.00 96.00 205 ASP A O 1
ATOM 1648 N N . TYR A 1 206 ? 2.987 3.856 -19.034 1.00 92.75 206 TYR A N 1
ATOM 1649 C CA . TYR A 1 206 ? 1.580 4.060 -19.399 1.00 92.75 206 TYR A CA 1
ATOM 1650 C C . TYR A 1 206 ? 0.968 2.861 -20.145 1.00 92.75 206 TYR A C 1
ATOM 1652 O O . TYR A 1 206 ? -0.229 2.853 -20.415 1.00 92.75 206 TYR A O 1
ATOM 1660 N N . GLY A 1 207 ? 1.765 1.846 -20.504 1.00 90.31 207 GLY A N 1
ATOM 1661 C CA . GLY A 1 207 ? 1.295 0.663 -21.231 1.00 90.31 207 GLY A CA 1
ATOM 1662 C C . GLY A 1 207 ? 1.045 0.879 -22.730 1.00 90.31 207 GLY A C 1
ATOM 1663 O O . GLY A 1 207 ? 0.760 -0.080 -23.441 1.00 90.31 207 GLY A O 1
ATOM 1664 N N . ASP A 1 208 ? 1.204 2.105 -23.235 1.00 91.56 208 ASP A N 1
ATOM 1665 C CA . ASP A 1 208 ? 1.107 2.466 -24.658 1.00 91.56 208 ASP A CA 1
ATOM 1666 C C . ASP A 1 208 ? 2.485 2.683 -25.317 1.00 91.56 208 ASP A C 1
ATOM 1668 O O . ASP A 1 208 ? 2.598 3.259 -26.400 1.00 91.56 208 ASP A O 1
ATOM 1672 N N . GLY A 1 209 ? 3.550 2.234 -24.646 1.00 90.31 209 GLY A N 1
ATOM 1673 C CA . GLY A 1 209 ? 4.940 2.436 -25.054 1.00 90.31 209 GLY A CA 1
ATOM 1674 C C . GLY A 1 209 ? 5.548 3.755 -24.574 1.00 90.31 209 GLY A C 1
ATOM 1675 O O . GLY A 1 209 ? 6.757 3.947 -24.718 1.00 90.31 209 GLY A O 1
ATOM 1676 N N . ARG A 1 210 ? 4.762 4.658 -23.970 1.00 93.38 210 ARG A N 1
ATOM 1677 C CA . ARG A 1 210 ? 5.294 5.847 -23.299 1.00 93.38 210 ARG A CA 1
ATOM 1678 C C . ARG A 1 210 ? 5.658 5.531 -21.856 1.00 93.38 210 ARG A C 1
ATOM 1680 O O . ARG A 1 210 ? 4.983 4.773 -21.162 1.00 93.38 210 ARG A O 1
ATOM 1687 N N . SER A 1 211 ? 6.696 6.202 -21.373 1.00 93.12 211 SER A N 1
ATOM 1688 C CA . SER A 1 211 ? 7.057 6.204 -19.961 1.00 93.12 211 SER A CA 1
ATOM 1689 C C . SER A 1 211 ? 7.536 7.581 -19.518 1.00 93.12 211 SER A C 1
ATOM 1691 O O . SER A 1 211 ? 7.970 8.408 -20.326 1.00 93.12 211 SER A O 1
ATOM 1693 N N . LYS A 1 212 ? 7.435 7.844 -18.217 1.00 94.56 212 LYS A N 1
ATOM 1694 C CA . LYS A 1 212 ? 7.887 9.089 -17.591 1.00 94.56 212 LYS A CA 1
ATOM 1695 C C . LYS A 1 212 ? 8.706 8.764 -16.356 1.00 94.56 212 LYS A C 1
ATOM 1697 O O . LYS A 1 212 ? 8.240 8.040 -15.487 1.00 94.56 212 LYS A O 1
ATOM 1702 N N . VAL A 1 213 ? 9.906 9.326 -16.243 1.00 94.25 213 VAL A N 1
ATOM 1703 C CA . VAL A 1 213 ? 10.674 9.258 -14.992 1.00 94.25 213 VAL A CA 1
ATOM 1704 C C . VAL A 1 213 ? 9.949 10.088 -13.932 1.00 94.25 213 VAL A C 1
ATOM 1706 O O . VAL A 1 213 ? 9.719 11.279 -14.136 1.00 94.25 213 VAL A O 1
ATOM 1709 N N . ILE A 1 214 ? 9.583 9.455 -12.818 1.00 93.94 214 ILE A N 1
ATOM 1710 C CA . ILE A 1 214 ? 8.846 10.089 -11.713 1.00 93.94 214 ILE A CA 1
ATOM 1711 C C . ILE A 1 214 ? 9.749 10.425 -10.524 1.00 93.94 214 ILE A C 1
ATOM 1713 O O . ILE A 1 214 ? 9.507 11.410 -9.834 1.00 93.94 214 ILE A O 1
ATOM 1717 N N . LYS A 1 215 ? 10.826 9.656 -10.322 1.00 91.25 215 LYS A N 1
ATOM 1718 C CA . LYS A 1 215 ? 11.873 9.923 -9.329 1.00 91.25 215 LYS A CA 1
ATOM 1719 C C . LYS A 1 215 ? 13.220 9.437 -9.847 1.00 91.25 215 LYS A C 1
ATOM 1721 O O . LYS A 1 215 ? 13.291 8.408 -10.518 1.00 91.25 215 LYS A O 1
ATOM 1726 N N . LYS A 1 216 ? 14.293 10.155 -9.525 1.00 89.62 216 LYS A N 1
ATOM 1727 C CA . LYS A 1 216 ? 15.662 9.810 -9.917 1.00 89.62 216 LYS A CA 1
ATOM 1728 C C . LYS A 1 216 ? 16.569 9.886 -8.702 1.00 89.62 216 LYS A C 1
ATOM 1730 O O . LYS A 1 216 ? 16.479 10.853 -7.957 1.00 89.62 216 LYS A O 1
ATOM 1735 N N . ASP A 1 217 ? 17.434 8.886 -8.561 1.00 85.12 217 ASP A N 1
ATOM 1736 C CA . ASP A 1 217 ? 18.365 8.765 -7.442 1.00 85.12 217 ASP A CA 1
ATOM 1737 C C . ASP A 1 217 ? 17.653 8.989 -6.092 1.00 85.12 217 ASP A C 1
ATOM 1739 O O . ASP A 1 217 ? 18.146 9.697 -5.220 1.00 85.12 217 ASP A O 1
ATOM 1743 N N . ASP A 1 218 ? 16.512 8.310 -5.911 1.00 86.81 218 ASP A N 1
ATOM 1744 C CA . ASP A 1 218 ? 15.689 8.396 -4.699 1.00 86.81 218 ASP A CA 1
ATOM 1745 C C . ASP A 1 218 ? 15.138 7.010 -4.284 1.00 86.81 218 ASP A C 1
ATOM 1747 O O . ASP A 1 218 ? 15.544 5.963 -4.807 1.00 86.81 218 ASP A O 1
ATOM 1751 N N . THR A 1 219 ? 14.213 7.013 -3.326 1.00 86.56 219 THR A N 1
ATOM 1752 C CA . THR A 1 219 ? 13.375 5.907 -2.855 1.00 86.56 219 THR A CA 1
ATOM 1753 C C . THR A 1 219 ? 11.893 6.253 -3.031 1.00 86.56 219 THR A C 1
ATOM 1755 O O . THR A 1 219 ? 11.517 7.426 -3.129 1.00 86.56 219 THR A O 1
ATOM 1758 N N . LEU A 1 220 ? 11.037 5.230 -3.071 1.00 87.94 220 LEU A N 1
ATOM 1759 C CA . LEU A 1 220 ? 9.590 5.420 -2.963 1.00 87.94 220 LEU A CA 1
ATOM 1760 C C . LEU A 1 220 ? 9.153 5.059 -1.550 1.00 87.94 220 LEU A C 1
ATOM 1762 O O . LEU A 1 220 ? 9.453 3.971 -1.055 1.00 87.94 220 LEU A O 1
ATOM 1766 N N . LYS A 1 221 ? 8.446 5.987 -0.914 1.00 89.31 221 LYS A N 1
ATOM 1767 C CA . LYS A 1 221 ? 7.758 5.745 0.348 1.00 89.31 221 LYS A CA 1
ATOM 1768 C C . LYS A 1 221 ? 6.477 4.965 0.081 1.00 89.31 221 LYS A C 1
ATOM 1770 O O . LYS A 1 221 ? 5.960 4.965 -1.035 1.00 89.31 221 LYS A O 1
ATOM 1775 N N . PHE A 1 222 ? 5.951 4.323 1.116 1.00 90.69 222 PHE A N 1
ATOM 1776 C CA . PHE A 1 222 ? 4.697 3.586 1.007 1.00 90.69 222 PHE A CA 1
ATOM 1777 C C . PHE A 1 222 ? 3.540 4.503 0.589 1.00 90.69 222 PHE A C 1
ATOM 1779 O O . PHE A 1 222 ? 2.752 4.147 -0.280 1.00 90.69 222 PHE A O 1
ATOM 1786 N N . GLU A 1 223 ? 3.493 5.712 1.141 1.00 91.44 223 GLU A N 1
ATOM 1787 C CA . GLU A 1 223 ? 2.476 6.722 0.854 1.00 91.44 223 GLU A CA 1
ATOM 1788 C C . GLU A 1 223 ? 2.544 7.224 -0.595 1.00 91.44 223 GLU A C 1
ATOM 1790 O O . GLU A 1 223 ? 1.505 7.491 -1.192 1.00 91.44 223 GLU A O 1
ATOM 1795 N N . ASP A 1 224 ? 3.738 7.257 -1.206 1.00 92.69 224 ASP A N 1
ATOM 1796 C CA . ASP A 1 224 ? 3.906 7.661 -2.611 1.00 92.69 224 ASP A CA 1
ATOM 1797 C C . ASP A 1 224 ? 3.128 6.739 -3.568 1.00 92.69 224 ASP A C 1
ATOM 1799 O O . ASP A 1 224 ? 2.791 7.141 -4.682 1.00 92.69 224 ASP A O 1
ATOM 1803 N N . LEU A 1 225 ? 2.833 5.501 -3.151 1.00 95.44 225 LEU A N 1
ATOM 1804 C CA . LEU A 1 225 ? 2.037 4.560 -3.937 1.00 95.44 225 LEU A CA 1
ATOM 1805 C C . LEU A 1 225 ? 0.562 4.960 -4.014 1.00 95.44 225 LEU A C 1
ATOM 1807 O O . LEU A 1 225 ? -0.132 4.460 -4.885 1.00 95.44 225 LEU A O 1
ATOM 1811 N N . PHE A 1 226 ? 0.074 5.850 -3.155 1.00 96.50 226 PHE A N 1
ATOM 1812 C CA . PHE A 1 226 ? -1.323 6.302 -3.138 1.00 96.50 226 PHE A CA 1
ATOM 1813 C C . PHE A 1 226 ? -1.496 7.677 -3.796 1.00 96.50 226 PHE A C 1
ATOM 1815 O O . PHE A 1 226 ? -2.613 8.190 -3.917 1.00 96.50 226 PHE A O 1
ATOM 1822 N N . GLU A 1 227 ? -0.392 8.282 -4.231 1.00 94.81 227 GLU A N 1
ATOM 1823 C CA . GLU A 1 227 ? -0.384 9.557 -4.933 1.00 94.81 227 GLU A CA 1
ATOM 1824 C C . GLU A 1 227 ? -0.702 9.396 -6.418 1.00 94.81 227 GLU A C 1
ATOM 1826 O O . GLU A 1 227 ? -0.483 8.350 -7.039 1.00 94.81 227 GLU A O 1
ATOM 1831 N N . ARG A 1 228 ? -1.210 10.478 -7.000 1.00 93.44 228 ARG A N 1
ATOM 1832 C CA . ARG A 1 228 ? -1.512 10.551 -8.423 1.00 93.44 228 ARG A CA 1
ATOM 1833 C C . ARG A 1 228 ? -0.249 10.899 -9.216 1.00 93.44 228 ARG A C 1
ATOM 1835 O O . ARG A 1 228 ? 0.259 12.014 -9.118 1.00 93.44 228 ARG A O 1
ATOM 1842 N N . TRP A 1 229 ? 0.233 9.958 -10.028 1.00 84.44 229 TRP A N 1
ATOM 1843 C CA . TRP A 1 229 ? 1.386 10.155 -10.926 1.00 84.44 229 TRP A CA 1
ATOM 1844 C C . TRP A 1 229 ? 0.997 10.393 -12.397 1.00 84.44 229 TRP A C 1
ATOM 1846 O O . TRP A 1 229 ? 1.845 10.821 -13.191 1.00 84.44 229 TRP A O 1
ATOM 1856 N N . GLU A 1 230 ? -0.274 10.147 -12.731 1.00 67.06 230 GLU A N 1
ATOM 1857 C CA . GLU A 1 230 ? -0.904 10.334 -14.048 1.00 67.06 230 GLU A CA 1
ATOM 1858 C C . GLU A 1 230 ? -1.717 11.630 -14.152 1.00 67.06 230 GLU A C 1
ATOM 1860 O O . GLU A 1 230 ? -2.631 11.850 -13.322 1.00 67.06 230 GLU A O 1
#